Protein AF-A0A0D2AP72-F1 (afdb_monomer)

InterPro domains:
  IPR006439 HAD hydrolase, subfamily IA [TIGR01549] (172-227)
  IPR023214 HAD superfamily [G3DSA:3.40.50.1000] (109-258)
  IPR036412 HAD-like superfamily [SSF56784] (12-251)
  IPR044924 HAD-superfamily hydrolase, subfamily IA, REG-2-like, capping domain superfamily [G3DSA:1.10.150.720] (25-108)
  IPR051828 HAD-like hydrolase domain-containing protein [PTHR46191] (6-252)

Solvent-accessible surface area (backbone atoms only — not comparable to full-atom values): 15079 Å² total; per-residue (Å²): 130,83,76,76,82,76,50,47,38,35,32,39,29,31,29,43,78,73,45,36,27,42,65,61,52,65,64,32,53,55,51,36,60,55,37,39,78,69,38,47,63,92,59,50,45,65,59,39,41,56,30,33,56,51,22,45,52,50,48,45,68,80,32,46,67,47,15,44,91,77,72,43,54,48,69,57,46,51,42,50,28,52,41,48,31,48,54,83,53,24,76,43,88,82,26,42,81,59,78,55,68,68,58,46,53,50,50,54,51,32,68,27,27,47,79,35,31,39,68,37,71,50,40,53,53,40,54,54,51,49,57,44,50,65,76,53,69,56,93,84,52,73,54,78,54,65,42,74,46,40,31,35,50,35,80,41,59,77,50,55,57,47,28,40,42,60,64,72,45,43,75,33,85,91,44,71,24,45,47,77,48,33,16,40,82,70,71,34,44,65,44,44,38,63,40,57,56,57,56,50,73,77,45,61,93,80,39,48,34,36,32,38,13,53,42,60,60,39,26,13,45,16,33,38,72,47,41,97,69,37,41,15,24,26,37,41,83,82,52,86,62,53,82,67,46,75,61,73,90,46,66,54,52,36,78,46,80,54,96,90,40,82,31,44,33,24,73,49,62,60,42,58,39,76,59,70,86,84,129

Mean predicted aligned error: 5.01 Å

pLDDT: mean 91.87, std 12.0, range [38.06, 98.81]

Radius of gyration: 20.9 Å; Cα contacts (8 Å, |Δi|>4): 503; chains: 1; bounding box: 53×43×68 Å

Secondary structure (DSSP, 8-state):
-PPP--PPEEEEEE-SBTTTEEESS-HHHHHHHHHHHTT--S--HHHHHHHHHHHHHHHHHHSTGGGGGGT--HHHHHHHHHHHHHGGGTTSTTS-SS--HHHHHHHHHHTTSTTTEEE-HHHHHHHHHHHHHHH---TT-----SEEEEEEEES--THHHHHHHHTT--BSTTSSBSEEEEHHHHT--TTSHHHHHHHHTTS-TTPEEEEEES-IIIIIIHHHHT-TTEEEEEE-TT-TTGGGG--GGGTTEEEEEETTEEEEEESSGGGGGT-----

Foldseek 3Di:
DPDPDAFFEAAEAEAQEQTFKYFPDPLLVVLQVLQVVQFLPPDDSVLLVVQLVVQVVVLCVVQNLCNLVVPHDNLVSQLSSSQSSCCVVLPPPRHPVGDDPVSSVVSSVCVLACNGMATDPLSVVLLVVLVVVQVPQDPPFLARGNHYAYAYEYSDDDSSQSHCVNNVFHEDCPGSHNYYQYCSVQVHAFLPLSSVVVSCVPPDPRHQAEYEYADCRRAQVSQVVSDPRYHGAHEPCPCPCVVVCPPVPQQQWDWDDDPNDTHTYHPGPVSNSNDDPDD

Sequence (279 aa):
MASPLRKRTLFLTLDAFGTIFHPRKPVPLQYSAVGAKYGFRGLSAADLENSFRKAFKEESRIHPNYGKGVGLDASQWWANIIKGTFEPYTAIADAPKEVPKQMIEELLYRFSHKEGYAIYPDALELFVALRIVKKSIPENANWPWGKTIVNVISNSDDRIISVLESLGISVGHGRDIENVIISYDVGAEKPDPRIFEYAARYAPRDAVKVHVGDDVAKDAVGATAAGNGWYGLLLDREKKYEEWNADQEHHGLVKIERDGHVIAVLNSLDALRQWSPRS

Organism: NCBI:txid253628

Structure (mmCIF, N/CA/C/O backbone):
data_AF-A0A0D2AP72-F1
#
_entry.id   AF-A0A0D2AP72-F1
#
loop_
_atom_site.group_PDB
_atom_site.id
_atom_site.type_symbol
_atom_site.label_atom_id
_atom_site.label_alt_id
_atom_site.label_comp_id
_atom_site.label_asym_id
_atom_site.label_entity_id
_atom_site.label_seq_id
_atom_site.pdbx_PDB_ins_code
_atom_site.Cartn_x
_atom_site.Cartn_y
_atom_site.Cartn_z
_atom_site.occupancy
_atom_site.B_iso_or_equiv
_atom_site.auth_seq_id
_atom_site.auth_comp_id
_atom_site.auth_asym_id
_atom_site.auth_atom_id
_atom_site.pdbx_PDB_model_num
ATOM 1 N N . MET A 1 1 ? -27.423 -1.413 39.981 1.00 38.19 1 MET A N 1
ATOM 2 C CA . MET A 1 1 ? -26.228 -0.764 39.400 1.00 38.19 1 MET A CA 1
ATOM 3 C C . MET A 1 1 ? -26.152 -1.187 37.944 1.00 38.19 1 MET A C 1
ATOM 5 O O . MET A 1 1 ? -26.169 -2.386 37.696 1.00 38.19 1 MET A O 1
ATOM 9 N N . ALA A 1 2 ? -26.173 -0.252 36.993 1.00 38.06 2 ALA A N 1
ATOM 10 C CA . ALA A 1 2 ? -25.966 -0.596 35.588 1.00 38.06 2 ALA A CA 1
ATOM 11 C C . ALA A 1 2 ? -24.545 -1.161 35.431 1.00 38.06 2 ALA A C 1
ATOM 13 O O . ALA A 1 2 ? -23.596 -0.575 35.949 1.00 38.06 2 ALA A O 1
ATOM 14 N N . SER A 1 3 ? -24.404 -2.315 34.776 1.00 42.12 3 SER A N 1
ATOM 15 C CA . SER A 1 3 ? -23.085 -2.836 34.404 1.00 42.12 3 SER A CA 1
ATOM 16 C C . SER A 1 3 ? -22.379 -1.769 33.556 1.00 42.12 3 SER A C 1
ATOM 18 O O . SER A 1 3 ? -23.032 -1.222 32.661 1.00 42.12 3 SER A O 1
ATOM 20 N N . PRO A 1 4 ? -21.108 -1.414 33.827 1.00 52.47 4 PRO A N 1
ATOM 21 C CA . PRO A 1 4 ? -20.402 -0.462 32.980 1.00 52.47 4 PRO A CA 1
ATOM 22 C C . PRO A 1 4 ? -20.449 -0.977 31.540 1.00 52.47 4 PRO A C 1
ATOM 24 O O . PRO A 1 4 ? -20.113 -2.136 31.288 1.00 52.47 4 PRO A O 1
ATOM 27 N N . LEU A 1 5 ? -20.924 -0.139 30.611 1.00 59.09 5 LEU A N 1
ATOM 28 C CA . LEU A 1 5 ? -21.034 -0.482 29.192 1.00 59.09 5 LEU A CA 1
ATOM 29 C C . LEU A 1 5 ? -19.698 -1.064 28.724 1.00 59.09 5 LEU A C 1
ATOM 31 O O . LEU A 1 5 ? -18.673 -0.381 28.708 1.00 59.09 5 LEU A O 1
ATOM 35 N N . ARG A 1 6 ? -19.697 -2.356 28.387 1.00 70.56 6 ARG A N 1
ATOM 36 C CA . ARG A 1 6 ? -18.486 -3.061 27.974 1.00 70.56 6 ARG A CA 1
ATOM 37 C C . ARG A 1 6 ? -17.993 -2.438 26.668 1.00 70.56 6 ARG A C 1
ATOM 39 O O . ARG A 1 6 ? -18.672 -2.538 25.647 1.00 70.56 6 ARG A O 1
ATOM 46 N N . LYS A 1 7 ? -16.817 -1.800 26.694 1.00 82.75 7 LYS A N 1
ATOM 47 C CA . LYS A 1 7 ? -16.189 -1.248 25.484 1.00 82.75 7 LYS A CA 1
ATOM 48 C C . LYS A 1 7 ? -16.050 -2.356 24.425 1.00 82.75 7 LYS A C 1
ATOM 50 O O . LYS A 1 7 ? -15.606 -3.464 24.734 1.00 82.75 7 LYS A O 1
ATOM 55 N N . ARG A 1 8 ? -16.447 -2.058 23.183 1.00 91.62 8 ARG A N 1
ATOM 56 C CA . ARG A 1 8 ? -16.460 -3.013 22.057 1.00 91.62 8 ARG A CA 1
ATOM 57 C C . ARG A 1 8 ? -15.045 -3.358 21.579 1.00 91.62 8 ARG A C 1
ATOM 59 O O . ARG A 1 8 ? -14.084 -2.652 21.889 1.00 91.62 8 ARG A O 1
ATOM 66 N N . THR A 1 9 ? -14.930 -4.442 20.809 1.00 94.56 9 THR A N 1
ATOM 67 C CA . THR A 1 9 ? -13.694 -4.777 20.082 1.00 94.56 9 THR A CA 1
ATOM 68 C C . THR A 1 9 ? -13.647 -4.006 18.766 1.00 94.56 9 THR A C 1
ATOM 70 O O . THR A 1 9 ? -14.630 -4.012 18.026 1.00 94.56 9 THR A O 1
ATOM 73 N N . LEU A 1 10 ? -12.510 -3.384 18.465 1.00 96.44 10 LEU A N 1
ATOM 74 C CA . LEU A 1 10 ? -12.191 -2.826 17.155 1.00 96.44 10 LEU A CA 1
ATOM 75 C C . LEU A 1 10 ? -11.456 -3.876 16.317 1.00 96.44 10 LEU A C 1
ATOM 77 O O . LEU A 1 10 ? -10.401 -4.366 16.723 1.00 96.44 10 LEU A O 1
ATOM 81 N N . PHE A 1 11 ? -11.997 -4.196 15.147 1.00 97.69 11 PHE A N 1
ATOM 82 C CA . PHE A 1 11 ? -11.295 -4.895 14.076 1.00 97.69 11 PHE A CA 1
ATOM 83 C C . PHE A 1 11 ? -10.845 -3.847 13.055 1.00 97.69 11 PHE A C 1
ATOM 85 O O . PHE A 1 11 ? -11.608 -3.446 12.176 1.00 97.69 11 PHE A O 1
ATOM 92 N N . LEU A 1 12 ? -9.625 -3.349 13.246 1.00 98.38 12 LEU A N 1
ATOM 93 C CA . LEU A 1 12 ? -9.010 -2.330 12.409 1.00 98.38 12 LEU A CA 1
ATOM 94 C C . LEU A 1 12 ? -8.268 -3.002 11.262 1.00 98.38 12 LEU A C 1
ATOM 96 O O . LEU A 1 12 ? -7.443 -3.891 11.476 1.00 98.38 12 LEU A O 1
ATOM 100 N N . THR A 1 13 ? -8.523 -2.529 10.055 1.00 98.75 13 THR A N 1
ATOM 101 C CA . THR A 1 13 ? -7.720 -2.844 8.883 1.00 98.75 13 THR A CA 1
ATOM 102 C C . THR A 1 13 ? -7.205 -1.558 8.263 1.00 98.75 13 THR A C 1
ATOM 104 O O . THR A 1 13 ? -7.922 -0.561 8.216 1.00 98.75 13 THR A O 1
ATOM 107 N N . LEU A 1 14 ? -5.958 -1.580 7.822 1.00 98.81 14 LEU A N 1
ATOM 108 C CA . LEU A 1 14 ? -5.308 -0.454 7.162 1.00 98.81 14 LEU A CA 1
ATOM 109 C C . LEU A 1 14 ? -4.945 -0.865 5.734 1.00 98.81 14 LEU A C 1
ATOM 111 O O . LEU A 1 14 ? -4.554 -2.016 5.517 1.00 98.81 14 LEU A O 1
ATOM 115 N N . ASP A 1 15 ? -5.034 0.048 4.771 1.00 98.81 15 ASP A N 1
ATOM 116 C CA . ASP A 1 15 ? -4.199 -0.081 3.579 1.00 98.81 15 ASP A CA 1
ATOM 117 C C . ASP A 1 15 ? -2.723 0.126 3.950 1.00 98.81 15 ASP A C 1
ATOM 119 O O . ASP A 1 15 ? -2.378 0.598 5.037 1.00 98.81 15 ASP A O 1
ATOM 123 N N . ALA A 1 16 ? -1.827 -0.266 3.057 1.00 98.50 16 ALA A N 1
ATOM 124 C CA . ALA A 1 16 ? -0.398 -0.276 3.284 1.00 98.50 16 ALA A CA 1
ATOM 125 C C . ALA A 1 16 ? 0.330 0.824 2.506 1.00 98.50 16 ALA A C 1
ATOM 127 O O . ALA A 1 16 ? 0.880 1.735 3.126 1.00 98.50 16 ALA A O 1
ATOM 128 N N . PHE A 1 17 ? 0.344 0.763 1.173 1.00 97.69 17 PHE A N 1
ATOM 129 C CA . PHE A 1 17 ? 0.966 1.800 0.346 1.00 97.69 17 PHE A CA 1
ATOM 130 C C . PHE A 1 17 ? 0.106 3.068 0.380 1.00 97.69 17 PHE A C 1
ATOM 132 O O . PHE A 1 17 ? -1.104 2.962 0.286 1.00 97.69 17 PHE A O 1
ATOM 139 N N . GLY A 1 18 ? 0.707 4.247 0.561 1.00 97.19 18 GLY A N 1
ATOM 140 C CA . GLY A 1 18 ? -0.026 5.518 0.707 1.00 97.19 18 GLY A CA 1
ATOM 141 C C . GLY A 1 18 ? -0.615 5.728 2.108 1.00 97.19 18 GLY A C 1
ATOM 142 O O . GLY A 1 18 ? -0.685 6.851 2.603 1.00 97.19 18 GLY A O 1
ATOM 143 N N . THR A 1 19 ? -0.888 4.644 2.834 1.00 98.50 19 THR A N 1
ATOM 144 C CA . THR A 1 19 ? -1.467 4.697 4.181 1.00 98.50 19 THR A CA 1
ATOM 145 C C . THR A 1 19 ? -0.454 4.436 5.298 1.00 98.50 19 THR A C 1
ATOM 147 O O . THR A 1 19 ? -0.269 5.291 6.155 1.00 98.50 19 THR A O 1
ATOM 150 N N . ILE A 1 20 ? 0.254 3.307 5.320 1.00 98.69 20 ILE A N 1
ATOM 151 C CA . ILE A 1 20 ? 1.282 3.008 6.341 1.00 98.69 20 ILE A CA 1
ATOM 152 C C . ILE A 1 20 ? 2.662 3.488 5.888 1.00 98.69 20 ILE A C 1
ATOM 154 O O . ILE A 1 20 ? 3.422 4.061 6.675 1.00 98.69 20 ILE A O 1
ATOM 158 N N . PHE A 1 21 ? 3.002 3.264 4.620 1.00 98.62 21 PHE A N 1
ATOM 159 C CA . PHE A 1 21 ? 4.310 3.592 4.063 1.00 98.62 21 PHE A CA 1
ATOM 160 C C . PHE A 1 21 ? 4.206 4.188 2.661 1.00 98.62 21 PHE A C 1
ATOM 162 O O . PHE A 1 21 ? 3.199 4.054 1.969 1.00 98.62 21 PHE A O 1
ATOM 169 N N . HIS A 1 22 ? 5.287 4.824 2.225 1.00 98.31 22 HIS A N 1
ATOM 170 C CA . HIS A 1 22 ? 5.410 5.440 0.909 1.00 98.31 22 HIS A CA 1
ATOM 171 C C . HIS A 1 22 ? 6.809 5.216 0.322 1.00 98.31 22 HIS A C 1
ATOM 173 O O . HIS A 1 22 ? 7.740 4.849 1.052 1.00 98.31 22 HIS A O 1
ATOM 179 N N . PRO A 1 23 ? 7.013 5.441 -0.990 1.00 98.12 23 PRO A N 1
ATOM 180 C CA . PRO A 1 23 ? 8.344 5.407 -1.579 1.00 98.12 23 PRO A CA 1
ATOM 181 C C . PRO A 1 23 ? 9.278 6.388 -0.865 1.00 98.12 23 PRO A C 1
ATOM 183 O O . PRO A 1 23 ? 8.965 7.572 -0.726 1.00 98.12 23 PRO A O 1
ATOM 186 N N . ARG A 1 24 ? 10.452 5.913 -0.437 1.00 97.44 24 ARG A N 1
ATOM 187 C CA . ARG A 1 24 ? 11.468 6.741 0.241 1.00 97.44 24 ARG A CA 1
ATOM 188 C C . ARG A 1 24 ? 11.987 7.862 -0.661 1.00 97.44 24 ARG A C 1
ATOM 190 O O . ARG A 1 24 ? 12.361 8.933 -0.193 1.00 97.44 24 ARG A O 1
ATOM 197 N N . LYS A 1 25 ? 12.049 7.578 -1.958 1.00 97.69 25 LYS A N 1
ATOM 198 C CA . LYS A 1 25 ? 12.321 8.511 -3.053 1.00 97.69 25 LYS A CA 1
ATOM 199 C C . LYS A 1 25 ? 11.335 8.204 -4.185 1.00 97.69 25 LYS A C 1
ATOM 201 O O . LYS A 1 25 ? 10.873 7.060 -4.253 1.00 97.69 25 LYS A O 1
ATOM 206 N N . PRO A 1 26 ? 11.067 9.146 -5.105 1.00 97.12 26 PRO A N 1
ATOM 207 C CA . PRO A 1 26 ? 10.299 8.857 -6.313 1.00 97.12 26 PRO A CA 1
ATOM 208 C C . PRO A 1 26 ? 10.786 7.573 -6.996 1.00 97.12 26 PRO A C 1
ATOM 210 O O . PRO A 1 26 ? 11.988 7.412 -7.223 1.00 97.12 26 PRO A O 1
ATOM 213 N N . VAL A 1 27 ? 9.866 6.653 -7.300 1.00 97.00 27 VAL A N 1
ATOM 214 C CA . VAL A 1 27 ? 10.179 5.331 -7.877 1.00 97.00 27 VAL A CA 1
ATOM 215 C C . VAL A 1 27 ? 11.099 5.434 -9.106 1.00 97.00 27 VAL A C 1
ATOM 217 O O . VAL A 1 27 ? 12.120 4.741 -9.113 1.00 97.00 27 VAL A O 1
ATOM 220 N N . PRO A 1 28 ? 10.868 6.344 -10.077 1.00 97.44 28 PRO A N 1
ATOM 221 C CA . PRO A 1 28 ? 11.740 6.465 -11.247 1.00 97.44 28 PRO A CA 1
ATOM 222 C C . PRO A 1 28 ? 13.185 6.857 -10.908 1.00 97.44 28 PRO A C 1
ATOM 224 O O . PRO A 1 28 ? 14.120 6.391 -11.555 1.00 97.44 28 PRO A O 1
ATOM 227 N N . LEU A 1 29 ? 13.403 7.657 -9.856 1.00 97.62 29 LEU A N 1
ATOM 228 C CA . LEU A 1 29 ? 14.754 8.000 -9.396 1.00 97.62 29 LEU A CA 1
ATOM 229 C C . LEU A 1 29 ? 15.469 6.795 -8.784 1.00 97.62 29 LEU A C 1
ATOM 231 O O . LEU A 1 29 ? 16.679 6.646 -8.944 1.00 97.62 29 LEU A O 1
ATOM 235 N N . GLN A 1 30 ? 14.734 5.924 -8.094 1.00 98.06 30 GLN A N 1
ATOM 236 C CA . GLN A 1 30 ? 15.297 4.685 -7.562 1.00 98.06 30 GLN A CA 1
ATOM 237 C C . GLN A 1 30 ? 15.654 3.706 -8.686 1.00 98.06 30 GLN A C 1
ATOM 239 O O . GLN A 1 30 ? 16.726 3.105 -8.645 1.00 98.06 30 GLN A O 1
ATOM 244 N N . TYR A 1 31 ? 14.803 3.605 -9.713 1.00 98.31 31 TYR A N 1
ATOM 245 C CA . TYR A 1 31 ? 15.079 2.832 -10.927 1.00 98.31 31 TYR A CA 1
ATOM 246 C C . TYR A 1 31 ? 16.315 3.362 -11.660 1.00 98.31 31 TYR A C 1
ATOM 248 O O . TYR A 1 31 ? 17.208 2.578 -11.970 1.00 98.31 31 TYR A O 1
ATOM 256 N N . SER A 1 32 ? 16.412 4.681 -11.868 1.00 97.25 32 SER A N 1
ATOM 257 C CA . SER A 1 32 ? 17.577 5.324 -12.498 1.00 97.25 32 SER A CA 1
ATOM 258 C C . SER A 1 32 ? 18.864 5.008 -11.736 1.00 97.25 32 SER A C 1
ATOM 260 O O . SER A 1 32 ? 19.857 4.575 -12.320 1.00 97.25 32 SER A O 1
ATOM 262 N N . ALA A 1 33 ? 18.824 5.136 -10.406 1.00 96.88 33 ALA A N 1
ATOM 263 C CA . ALA A 1 33 ? 19.978 4.885 -9.553 1.00 96.88 33 ALA A CA 1
ATOM 264 C C . ALA A 1 33 ? 20.467 3.431 -9.614 1.00 96.88 33 ALA A C 1
ATOM 266 O O . ALA A 1 33 ? 21.677 3.206 -9.600 1.00 96.88 33 ALA A O 1
ATOM 267 N N . VAL A 1 34 ? 19.561 2.447 -9.679 1.00 97.88 34 VAL A N 1
ATOM 268 C CA . VAL A 1 34 ? 19.954 1.041 -9.862 1.00 97.88 34 VAL A CA 1
ATOM 269 C C . VAL A 1 34 ? 20.435 0.806 -11.293 1.00 97.88 34 VAL A C 1
ATOM 271 O O . VAL A 1 34 ? 21.537 0.301 -11.472 1.00 97.88 34 VAL A O 1
ATOM 274 N N . GLY A 1 35 ? 19.686 1.240 -12.311 1.00 97.38 35 GLY A N 1
ATOM 275 C CA . GLY A 1 35 ? 20.048 1.046 -13.720 1.00 97.38 35 GLY A CA 1
ATOM 276 C C . GLY A 1 35 ? 21.428 1.597 -14.081 1.00 97.38 35 GLY A C 1
ATOM 277 O O . GLY A 1 35 ? 22.192 0.930 -14.782 1.00 97.38 35 GLY A O 1
ATOM 278 N N . ALA A 1 36 ? 21.811 2.746 -13.521 1.00 96.81 36 ALA A N 1
ATOM 279 C CA . ALA A 1 36 ? 23.132 3.335 -13.729 1.00 96.81 36 ALA A CA 1
ATOM 280 C C . ALA A 1 36 ? 24.288 2.424 -13.268 1.00 96.81 36 ALA A C 1
ATOM 282 O O . ALA A 1 36 ? 25.344 2.421 -13.912 1.00 96.81 36 ALA A O 1
ATOM 283 N N . LYS A 1 37 ? 24.096 1.621 -12.207 1.00 97.38 37 LYS A N 1
ATOM 284 C CA . LYS A 1 37 ? 25.093 0.638 -11.731 1.00 97.38 37 LYS A CA 1
ATOM 285 C C . LYS A 1 37 ? 25.340 -0.473 -12.748 1.00 97.38 37 LYS A C 1
ATOM 287 O O . LYS A 1 37 ? 26.450 -0.986 -12.824 1.00 97.38 37 LYS A O 1
ATOM 292 N N . TYR A 1 38 ? 24.320 -0.801 -13.536 1.00 97.44 38 TYR A N 1
ATOM 293 C CA . TYR A 1 38 ? 24.355 -1.863 -14.539 1.00 97.44 38 TYR A CA 1
ATOM 294 C C . TYR A 1 38 ? 24.608 -1.345 -15.958 1.00 97.44 38 TYR A C 1
ATOM 296 O O . TYR A 1 38 ? 24.564 -2.128 -16.894 1.00 97.44 38 TYR A O 1
ATOM 304 N N . GLY A 1 39 ? 24.903 -0.052 -16.136 1.00 96.44 39 GLY A N 1
ATOM 305 C CA . GLY A 1 39 ? 25.282 0.531 -17.429 1.00 96.44 39 GLY A CA 1
ATOM 306 C C . GLY A 1 39 ? 24.195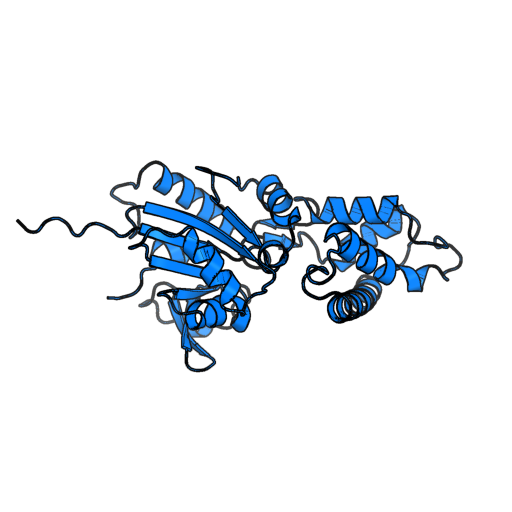 1.359 -18.119 1.00 96.44 39 GLY A C 1
ATOM 307 O O . GLY A 1 39 ? 24.503 2.062 -19.076 1.00 96.44 39 GLY A O 1
ATOM 308 N N . PHE A 1 40 ? 22.960 1.386 -17.609 1.00 96.31 40 PHE A N 1
ATOM 309 C CA . PHE A 1 40 ? 21.913 2.298 -18.090 1.00 96.31 40 PHE A CA 1
ATOM 310 C C . PHE A 1 40 ? 22.127 3.711 -17.526 1.00 96.31 40 PHE A C 1
ATOM 312 O O . PHE A 1 40 ? 21.457 4.144 -16.587 1.00 96.31 40 PHE A O 1
ATOM 319 N N . ARG A 1 41 ? 23.126 4.418 -18.058 1.00 93.81 41 ARG A N 1
ATOM 320 C CA . ARG A 1 41 ? 23.524 5.764 -17.616 1.00 93.81 41 ARG A CA 1
ATOM 321 C C . ARG A 1 41 ? 22.794 6.847 -18.412 1.00 93.81 41 ARG A C 1
ATOM 323 O O . ARG A 1 41 ? 22.452 6.649 -19.569 1.00 93.81 41 ARG A O 1
ATOM 330 N N . GLY A 1 42 ? 22.588 8.008 -17.788 1.00 90.31 42 GLY A N 1
ATOM 331 C CA . GLY A 1 42 ? 22.001 9.181 -18.450 1.00 90.31 42 GLY A CA 1
ATOM 332 C C . GLY A 1 42 ? 20.477 9.153 -18.621 1.00 90.31 42 GLY A C 1
ATOM 333 O O . GLY A 1 42 ? 19.937 10.061 -19.241 1.00 90.31 42 GLY A O 1
ATOM 334 N N . LEU A 1 43 ? 19.779 8.158 -18.063 1.00 93.25 43 LEU A N 1
ATOM 335 C CA . LEU A 1 43 ? 18.316 8.087 -18.109 1.00 93.25 43 L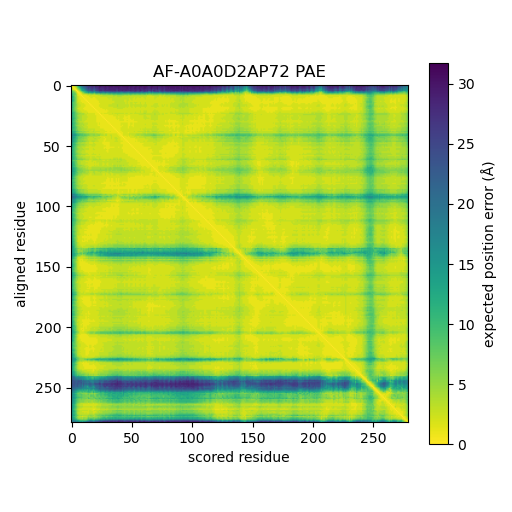EU A CA 1
ATOM 336 C C . LEU A 1 43 ? 17.689 9.031 -17.081 1.00 93.25 43 LEU A C 1
ATOM 338 O O . LEU A 1 43 ? 17.948 8.906 -15.875 1.00 93.25 43 LEU A O 1
ATOM 342 N N . SER A 1 44 ? 16.842 9.952 -17.546 1.00 93.56 44 SER A N 1
ATOM 343 C CA . SER A 1 44 ? 16.130 10.861 -16.653 1.00 93.56 44 SER A CA 1
ATOM 344 C C . SER A 1 44 ? 15.017 10.137 -15.888 1.00 93.56 44 SER A C 1
ATOM 346 O O . SER A 1 44 ? 14.530 9.075 -16.285 1.00 93.56 44 SER A O 1
ATOM 348 N N . ALA A 1 45 ? 14.574 10.735 -14.778 1.00 93.94 45 ALA A N 1
ATOM 349 C CA . ALA A 1 45 ? 13.421 10.232 -14.034 1.00 93.94 45 ALA A CA 1
ATOM 350 C C . ALA A 1 45 ? 12.158 10.180 -14.908 1.00 93.94 45 ALA A C 1
ATOM 352 O O . ALA A 1 45 ? 11.395 9.228 -14.809 1.00 93.94 45 ALA A O 1
ATOM 353 N N . ALA A 1 46 ? 11.968 11.173 -15.782 1.00 96.38 46 ALA A N 1
ATOM 354 C CA . ALA A 1 46 ? 10.808 11.260 -16.661 1.00 96.38 46 ALA A CA 1
ATOM 355 C C . ALA A 1 46 ? 10.810 10.156 -17.732 1.00 96.38 46 ALA A C 1
ATOM 357 O O . ALA A 1 46 ? 9.767 9.561 -18.001 1.00 96.38 46 ALA A O 1
ATOM 358 N N . ASP A 1 47 ? 11.975 9.833 -18.302 1.00 94.44 47 ASP A N 1
ATOM 359 C CA . ASP A 1 47 ? 12.119 8.749 -19.284 1.00 94.44 47 ASP A CA 1
ATOM 360 C C . ASP A 1 47 ? 11.710 7.403 -18.676 1.00 94.44 47 ASP A C 1
ATOM 362 O O . ASP A 1 47 ? 10.905 6.651 -19.240 1.00 94.44 47 ASP A O 1
ATOM 366 N N . LEU A 1 48 ? 12.226 7.114 -17.479 1.00 97.38 48 LEU A N 1
ATOM 367 C CA . LEU A 1 48 ? 11.902 5.884 -16.763 1.00 97.38 48 LEU A CA 1
ATOM 368 C C . LEU A 1 48 ? 10.465 5.868 -16.263 1.00 97.38 48 LEU A C 1
ATOM 370 O O . LEU A 1 48 ? 9.834 4.821 -16.324 1.00 97.38 48 LEU A O 1
ATOM 374 N N . GLU A 1 49 ? 9.918 7.000 -15.824 1.00 97.94 49 GLU A N 1
ATOM 375 C CA . GLU A 1 49 ? 8.513 7.085 -15.430 1.00 97.94 49 GLU A CA 1
ATOM 376 C C . GLU A 1 49 ? 7.584 6.764 -16.603 1.00 97.94 49 GLU A C 1
ATOM 378 O O . GLU A 1 49 ? 6.667 5.952 -16.473 1.00 97.94 49 GLU A O 1
ATOM 383 N N . ASN A 1 50 ? 7.844 7.360 -17.767 1.00 97.75 50 ASN A N 1
ATOM 384 C CA . ASN A 1 50 ? 7.055 7.128 -18.971 1.00 97.75 50 ASN A CA 1
ATOM 385 C C . ASN A 1 50 ? 7.139 5.670 -19.432 1.00 97.75 50 ASN A C 1
ATOM 387 O O . ASN A 1 50 ? 6.118 5.080 -19.794 1.00 97.75 50 ASN A O 1
ATOM 391 N N . SER A 1 51 ? 8.337 5.083 -19.410 1.00 97.94 51 SER A N 1
ATOM 392 C CA . SER A 1 51 ? 8.538 3.681 -19.785 1.00 97.94 51 SER A CA 1
ATOM 393 C C . SER A 1 51 ? 7.885 2.725 -18.782 1.00 97.94 51 SER A C 1
ATOM 395 O O . SER A 1 51 ? 7.135 1.833 -19.175 1.00 97.94 51 SER A O 1
ATOM 397 N N . PHE A 1 52 ? 8.055 2.982 -17.482 1.00 98.44 52 PHE A N 1
ATOM 398 C CA . PHE A 1 52 ? 7.424 2.217 -16.408 1.00 98.44 52 PHE A CA 1
ATOM 399 C C . PHE A 1 52 ? 5.902 2.237 -16.524 1.00 98.44 52 PHE A C 1
ATOM 401 O O . PHE A 1 52 ? 5.273 1.187 -16.479 1.00 98.44 52 PHE A O 1
ATOM 408 N N . ARG A 1 53 ? 5.292 3.411 -16.738 1.00 98.25 53 ARG A N 1
ATOM 409 C CA . ARG A 1 53 ? 3.834 3.532 -16.907 1.00 98.25 53 ARG A CA 1
ATOM 410 C C . ARG A 1 53 ? 3.328 2.694 -18.083 1.00 98.25 53 ARG A C 1
ATOM 412 O O . ARG A 1 53 ? 2.269 2.082 -17.969 1.00 98.25 53 ARG A O 1
ATOM 419 N N . LYS A 1 54 ? 4.068 2.648 -19.198 1.00 98.44 54 LYS A N 1
ATOM 420 C CA . LYS A 1 54 ? 3.727 1.809 -20.360 1.00 98.44 54 LYS A CA 1
ATOM 421 C C . LYS A 1 54 ? 3.841 0.321 -20.027 1.00 98.44 54 LYS A C 1
ATOM 423 O O . LYS A 1 54 ? 2.880 -0.405 -20.261 1.00 98.44 54 LYS A O 1
ATOM 428 N N . ALA A 1 55 ? 4.967 -0.102 -19.451 1.00 98.50 55 ALA A N 1
ATOM 429 C CA . ALA A 1 55 ? 5.209 -1.493 -19.074 1.00 98.50 55 ALA A CA 1
ATOM 430 C C . ALA A 1 55 ? 4.185 -1.986 -18.036 1.00 98.50 55 ALA A C 1
ATOM 432 O O . ALA A 1 55 ? 3.559 -3.020 -18.231 1.00 98.50 55 ALA A O 1
ATOM 433 N N . PHE A 1 56 ? 3.938 -1.198 -16.987 1.00 98.31 56 PHE A N 1
ATOM 434 C CA . PHE A 1 56 ? 2.943 -1.483 -15.954 1.00 98.31 56 PHE A CA 1
ATOM 435 C C . PHE A 1 56 ? 1.532 -1.592 -16.530 1.00 98.31 56 PHE A C 1
ATOM 437 O O . PHE A 1 56 ? 0.809 -2.534 -16.211 1.00 98.31 56 PHE A O 1
ATOM 444 N N . LYS A 1 57 ? 1.124 -0.642 -17.383 1.00 98.31 57 LYS A N 1
ATOM 445 C CA . LYS A 1 57 ? -0.198 -0.668 -18.022 1.00 98.31 57 LYS A CA 1
ATOM 446 C C . LYS A 1 57 ? -0.375 -1.915 -18.884 1.00 98.31 57 LYS A C 1
ATOM 448 O O . LYS A 1 57 ? -1.439 -2.525 -18.827 1.00 98.31 57 LYS A O 1
ATOM 453 N N . GLU A 1 58 ? 0.629 -2.267 -19.682 1.00 98.25 58 GLU A N 1
ATOM 454 C CA . GLU A 1 58 ? 0.545 -3.442 -20.546 1.00 98.25 58 GLU A CA 1
ATOM 455 C C . GLU A 1 58 ? 0.514 -4.731 -19.727 1.00 98.25 58 GLU A C 1
ATOM 457 O O . GLU A 1 58 ? -0.414 -5.516 -19.902 1.00 98.25 58 GLU A O 1
ATOM 462 N N . GLU A 1 59 ? 1.431 -4.901 -18.769 1.00 98.25 59 GLU A N 1
ATOM 463 C CA . GLU A 1 59 ? 1.476 -6.086 -17.905 1.00 98.25 59 GLU A CA 1
ATOM 464 C C . GLU A 1 59 ? 0.177 -6.242 -17.095 1.00 98.25 59 GLU A C 1
ATOM 466 O O . GLU A 1 59 ? -0.382 -7.332 -17.013 1.00 98.25 59 GLU A O 1
ATOM 471 N N . SER A 1 60 ? -0.379 -5.143 -16.572 1.00 97.38 60 SER A N 1
ATOM 472 C CA . SER A 1 60 ? -1.663 -5.160 -15.850 1.00 97.38 60 SER A CA 1
ATOM 473 C C . SER A 1 60 ? -2.845 -5.525 -16.749 1.00 97.38 60 SER A C 1
ATOM 475 O O . SER A 1 60 ? -3.825 -6.096 -16.277 1.00 97.38 60 SER A O 1
ATOM 477 N N . ARG A 1 61 ? -2.778 -5.189 -18.044 1.00 97.56 61 ARG A N 1
ATOM 478 C CA . ARG A 1 61 ? -3.814 -5.526 -19.028 1.00 97.56 61 ARG A CA 1
ATOM 479 C C . ARG A 1 61 ? -3.777 -7.009 -19.392 1.00 97.56 61 ARG A C 1
ATOM 481 O O . ARG A 1 61 ? -4.838 -7.610 -19.545 1.00 97.56 61 ARG A O 1
ATOM 488 N N . ILE A 1 62 ? -2.587 -7.580 -19.577 1.00 97.25 62 ILE A N 1
ATOM 489 C CA . ILE A 1 62 ? -2.419 -8.990 -19.973 1.00 97.25 62 ILE A CA 1
ATOM 490 C C . ILE A 1 62 ? -2.505 -9.948 -18.778 1.00 97.25 62 ILE A C 1
ATOM 492 O O . ILE A 1 62 ? -3.050 -11.041 -18.905 1.00 97.25 62 ILE A O 1
ATOM 496 N N . HIS A 1 63 ? -2.018 -9.522 -17.614 1.00 97.56 63 HIS A N 1
ATOM 497 C CA . HIS A 1 63 ? -1.920 -10.303 -16.385 1.00 97.56 63 HIS A CA 1
ATOM 498 C C . HIS A 1 63 ? -2.436 -9.466 -15.196 1.00 97.56 63 HIS A C 1
ATOM 500 O O . HIS A 1 63 ? -1.647 -9.027 -14.359 1.00 97.56 63 HIS A O 1
ATOM 506 N N . PRO A 1 64 ? -3.751 -9.205 -15.089 1.00 97.38 64 PRO A N 1
ATOM 507 C CA . PRO A 1 64 ? -4.309 -8.422 -13.982 1.00 97.38 64 PRO A CA 1
ATOM 508 C C . PRO A 1 64 ? -4.046 -9.074 -12.616 1.00 97.38 64 PRO A C 1
ATOM 510 O O . PRO A 1 64 ? -3.847 -10.291 -12.532 1.00 97.38 64 PRO A O 1
ATOM 513 N N . ASN A 1 65 ? -4.066 -8.267 -11.546 1.00 97.12 65 ASN A N 1
ATOM 514 C CA . ASN A 1 65 ? -3.807 -8.691 -10.162 1.00 97.12 65 ASN A CA 1
ATOM 515 C C . ASN A 1 65 ? -2.551 -9.578 -10.052 1.00 97.12 65 ASN A C 1
ATOM 517 O O . ASN A 1 65 ? -2.619 -10.740 -9.641 1.00 97.12 65 ASN A O 1
ATOM 521 N N . TYR A 1 66 ? -1.417 -9.041 -10.512 1.00 97.88 66 TYR A N 1
ATOM 522 C CA . TYR A 1 66 ? -0.105 -9.702 -10.530 1.00 97.88 66 TYR A CA 1
ATOM 523 C C . TYR A 1 66 ? -0.083 -11.051 -11.273 1.00 97.88 66 TYR A C 1
ATOM 525 O O . TYR A 1 66 ? 0.755 -11.906 -11.008 1.00 97.88 66 TYR A O 1
ATOM 533 N N . GLY A 1 67 ? -1.027 -11.262 -12.197 1.00 97.12 67 GLY A N 1
ATOM 534 C CA . GLY A 1 67 ? -1.169 -12.496 -12.965 1.00 97.12 67 GLY A CA 1
ATOM 535 C C . GLY A 1 67 ? -1.758 -13.679 -12.192 1.00 97.12 67 GLY A C 1
ATOM 536 O O . GLY A 1 67 ? -1.666 -14.820 -12.655 1.00 97.12 67 GLY A O 1
ATOM 537 N N . LYS A 1 68 ? -2.447 -13.426 -11.069 1.00 96.19 68 LYS A N 1
ATOM 538 C CA . LYS A 1 68 ? -3.107 -14.461 -10.252 1.00 96.19 68 LYS A CA 1
ATOM 539 C C . LYS A 1 68 ? -3.983 -15.414 -11.069 1.00 96.19 68 LYS A C 1
ATOM 541 O O . LYS A 1 68 ? -3.952 -16.622 -10.848 1.00 96.19 68 LYS A O 1
ATOM 546 N N . GLY A 1 69 ? -4.752 -14.881 -12.020 1.00 95.06 69 GLY A N 1
ATOM 547 C CA . GLY A 1 69 ? -5.694 -15.663 -12.831 1.00 95.06 69 GLY A CA 1
ATOM 548 C C . GLY A 1 69 ? -5.040 -16.710 -13.741 1.00 95.06 69 GLY A C 1
ATOM 549 O O . GLY A 1 69 ? -5.711 -17.650 -14.156 1.00 95.06 69 GLY A O 1
ATOM 550 N N . VAL A 1 70 ? -3.743 -16.571 -14.025 1.00 95.75 70 VAL A N 1
ATOM 551 C CA . VAL A 1 70 ? -2.963 -17.501 -14.858 1.00 95.75 70 VAL A CA 1
ATOM 552 C C . VAL A 1 70 ? -1.868 -18.225 -14.065 1.00 95.75 70 VAL A C 1
ATOM 554 O O . VAL A 1 70 ? -1.038 -18.911 -14.652 1.00 95.75 70 VAL A O 1
ATOM 557 N N . GLY A 1 71 ? -1.860 -18.086 -12.734 1.00 94.62 71 GLY A N 1
ATOM 558 C CA . GLY A 1 71 ? -0.862 -18.709 -11.860 1.00 94.62 71 GLY A CA 1
ATOM 559 C C . GLY A 1 71 ? 0.545 -18.120 -11.994 1.00 94.62 71 GLY A C 1
ATOM 560 O O . GLY A 1 71 ? 1.517 -18.806 -11.685 1.00 94.62 71 GLY A O 1
ATOM 561 N N . LEU A 1 72 ? 0.664 -16.882 -12.478 1.00 95.31 72 LEU A N 1
ATOM 562 C CA . LEU A 1 72 ? 1.948 -16.199 -12.588 1.00 95.31 72 LEU A CA 1
ATOM 563 C C . LEU A 1 72 ? 2.421 -15.751 -11.206 1.00 95.31 72 LEU A C 1
ATOM 565 O O . LEU A 1 72 ? 1.668 -15.117 -10.478 1.00 95.31 72 LEU A O 1
ATOM 569 N N . ASP A 1 73 ? 3.679 -16.038 -10.881 1.00 95.38 73 ASP A N 1
ATOM 570 C CA . ASP A 1 73 ? 4.320 -15.518 -9.676 1.00 95.38 73 ASP A CA 1
ATOM 571 C C . ASP A 1 73 ? 4.432 -13.984 -9.729 1.00 95.38 73 ASP A C 1
ATOM 573 O O . ASP A 1 73 ? 4.900 -13.416 -10.722 1.00 95.38 73 ASP A O 1
ATOM 577 N N . ALA A 1 74 ? 4.056 -13.306 -8.643 1.00 95.56 74 ALA A N 1
ATOM 578 C CA . ALA A 1 74 ? 4.096 -11.852 -8.559 1.00 95.56 74 ALA A CA 1
ATOM 579 C C . ALA A 1 74 ? 5.518 -11.301 -8.764 1.00 95.56 74 ALA A C 1
ATOM 581 O O . ALA A 1 74 ? 5.689 -10.245 -9.381 1.00 95.56 74 ALA A O 1
ATOM 582 N N . SER A 1 75 ? 6.557 -12.025 -8.330 1.00 96.00 75 SER A N 1
ATOM 583 C CA . SER A 1 75 ? 7.944 -11.619 -8.599 1.00 96.00 75 SER A CA 1
ATOM 584 C C . SER A 1 75 ? 8.266 -11.638 -10.095 1.00 96.00 75 SER A C 1
ATOM 586 O O . SER A 1 75 ? 8.931 -10.724 -10.589 1.00 96.00 75 SER A O 1
ATOM 588 N N . GLN A 1 76 ? 7.746 -12.619 -10.841 1.00 97.88 76 GLN A N 1
ATOM 589 C CA . GLN A 1 76 ? 7.883 -12.669 -12.298 1.00 97.88 76 GLN A CA 1
ATOM 590 C C . GLN A 1 76 ? 7.082 -11.554 -12.983 1.00 97.88 76 GLN A C 1
ATOM 592 O O . GLN A 1 76 ? 7.586 -10.928 -13.916 1.00 97.88 76 GLN A O 1
ATOM 597 N N . TRP A 1 77 ? 5.874 -11.256 -12.502 1.00 98.44 77 TRP A N 1
ATOM 598 C CA . TRP A 1 77 ? 5.067 -10.136 -12.996 1.00 98.44 77 TRP A CA 1
ATOM 599 C C . TRP A 1 77 ? 5.822 -8.802 -12.879 1.00 98.44 77 TRP A C 1
ATOM 601 O O . TRP A 1 77 ? 5.951 -8.046 -13.844 1.00 98.44 77 TRP A O 1
ATOM 611 N N . TRP A 1 78 ? 6.436 -8.543 -11.722 1.00 98.31 78 TRP A N 1
ATOM 612 C CA . TRP A 1 78 ? 7.269 -7.355 -11.532 1.00 98.31 78 TRP A CA 1
ATOM 613 C C . TRP A 1 78 ? 8.571 -7.392 -12.336 1.00 98.31 78 TRP A C 1
ATOM 615 O O . TRP A 1 78 ? 9.005 -6.348 -12.828 1.00 98.31 78 TRP A O 1
ATOM 625 N N . ALA A 1 79 ? 9.180 -8.564 -12.524 1.00 98.50 79 ALA A N 1
ATOM 626 C CA . ALA A 1 79 ? 10.340 -8.720 -13.399 1.00 98.50 79 ALA A CA 1
ATOM 627 C C . ALA A 1 79 ? 10.019 -8.338 -14.853 1.00 98.50 79 ALA A C 1
ATOM 629 O O . ALA A 1 79 ? 10.831 -7.664 -15.492 1.00 98.50 79 ALA A O 1
ATOM 630 N N . ASN A 1 80 ? 8.831 -8.695 -15.356 1.00 98.44 80 ASN A N 1
ATOM 631 C CA . ASN A 1 80 ? 8.367 -8.303 -16.690 1.00 98.44 80 ASN A CA 1
ATOM 632 C C . ASN A 1 80 ? 8.276 -6.778 -16.816 1.00 98.44 80 ASN A C 1
ATOM 634 O O . ASN A 1 80 ? 8.781 -6.206 -17.782 1.00 98.44 80 ASN A O 1
ATOM 638 N N . ILE A 1 81 ? 7.722 -6.104 -15.805 1.00 98.69 81 ILE A N 1
ATOM 639 C CA . ILE A 1 81 ? 7.621 -4.638 -15.785 1.00 98.69 81 ILE A CA 1
ATOM 640 C C . ILE A 1 81 ? 8.996 -3.986 -15.734 1.00 98.69 81 ILE A C 1
ATOM 642 O O . ILE A 1 81 ? 9.246 -3.036 -16.478 1.00 98.69 81 ILE A O 1
ATOM 646 N N . ILE A 1 82 ? 9.905 -4.481 -14.891 1.00 98.69 82 ILE A N 1
ATOM 647 C CA . ILE A 1 82 ? 11.277 -3.963 -14.827 1.00 98.69 82 ILE A CA 1
ATOM 648 C C . ILE A 1 82 ? 11.945 -4.127 -16.194 1.00 98.69 82 ILE A C 1
ATOM 650 O O . ILE A 1 82 ? 12.502 -3.162 -16.718 1.00 98.69 82 ILE A O 1
ATOM 654 N N . LYS A 1 83 ? 11.836 -5.307 -16.812 1.00 98.50 83 LYS A N 1
ATOM 655 C CA . LYS A 1 83 ? 12.387 -5.561 -18.145 1.00 98.50 83 LYS A CA 1
ATOM 656 C C . LYS A 1 83 ? 11.802 -4.597 -19.180 1.00 98.50 83 LYS A C 1
ATOM 658 O O . LYS A 1 83 ? 12.566 -3.879 -19.817 1.00 98.50 83 LYS A O 1
ATOM 663 N N . GLY A 1 84 ? 10.476 -4.501 -19.274 1.00 98.19 84 GLY A N 1
ATOM 664 C CA . GLY A 1 84 ? 9.789 -3.603 -20.207 1.00 98.19 84 GLY A CA 1
ATOM 665 C C . GLY A 1 84 ? 10.087 -2.120 -19.960 1.00 98.19 84 GLY A C 1
ATOM 666 O O . GLY A 1 84 ? 10.086 -1.323 -20.893 1.00 98.19 84 GLY A O 1
ATOM 667 N N . THR A 1 85 ? 10.414 -1.740 -18.721 1.00 98.44 85 THR A N 1
ATOM 668 C CA . THR A 1 85 ? 10.832 -0.371 -18.384 1.00 98.44 85 THR A CA 1
ATOM 669 C C . THR A 1 85 ? 12.182 -0.025 -19.018 1.00 98.44 85 THR A C 1
ATOM 671 O O . THR A 1 85 ? 12.349 1.093 -19.508 1.00 98.44 85 THR A O 1
ATOM 674 N N . PHE A 1 86 ? 13.142 -0.955 -19.022 1.00 98.31 86 PHE A N 1
ATOM 675 C CA . PHE A 1 86 ? 14.510 -0.704 -19.498 1.00 98.31 86 PHE A CA 1
ATOM 676 C C . PHE A 1 86 ? 14.774 -1.141 -20.945 1.00 98.31 86 PHE A C 1
ATOM 678 O O . PHE A 1 86 ? 15.700 -0.629 -21.571 1.00 98.31 86 PHE A O 1
ATOM 685 N N . GLU A 1 87 ? 13.957 -2.037 -21.496 1.00 97.06 87 GLU A N 1
ATOM 686 C CA . GLU A 1 87 ? 14.102 -2.588 -22.847 1.00 97.06 87 GLU A CA 1
ATOM 687 C C . GLU A 1 87 ? 14.256 -1.523 -23.953 1.00 97.06 87 GLU A C 1
ATOM 689 O O . GLU A 1 87 ? 15.191 -1.661 -24.749 1.00 97.06 87 GLU A O 1
ATOM 694 N N . PRO A 1 88 ? 13.491 -0.408 -23.975 1.00 96.75 88 PRO A N 1
ATOM 695 C CA . PRO A 1 88 ? 13.668 0.644 -24.983 1.00 96.75 88 PRO A CA 1
ATOM 696 C C . PRO A 1 88 ? 15.060 1.296 -24.991 1.00 96.75 88 PRO A C 1
ATOM 698 O O . PRO A 1 88 ? 15.465 1.877 -25.996 1.00 96.75 88 PRO A O 1
ATOM 701 N N . TYR A 1 89 ? 15.800 1.209 -23.884 1.00 96.44 89 TYR A N 1
ATOM 702 C CA . TYR A 1 89 ? 17.102 1.856 -23.711 1.00 96.44 89 TYR A CA 1
ATOM 703 C C . TYR A 1 89 ? 18.285 0.930 -24.022 1.00 96.44 89 TYR A C 1
ATOM 705 O O . TYR A 1 89 ? 19.427 1.382 -24.018 1.00 96.44 89 TYR A O 1
ATOM 713 N N . THR A 1 90 ? 18.035 -0.341 -24.349 1.00 95.44 90 THR A N 1
ATOM 714 C CA . THR A 1 90 ? 19.079 -1.308 -24.752 1.00 95.44 90 THR A CA 1
ATOM 715 C C . THR A 1 90 ? 19.721 -0.974 -26.106 1.00 95.44 90 THR A C 1
ATOM 717 O O . THR A 1 90 ? 20.855 -1.365 -26.389 1.00 95.44 90 THR A O 1
ATOM 720 N N . ALA A 1 91 ? 19.019 -0.195 -26.936 1.00 90.81 91 ALA A N 1
ATOM 721 C CA . ALA A 1 91 ? 19.503 0.280 -28.230 1.00 90.81 91 ALA A CA 1
ATOM 722 C C . ALA A 1 91 ? 20.542 1.414 -28.121 1.00 90.81 91 ALA A C 1
ATOM 724 O O . ALA A 1 91 ? 21.219 1.718 -29.103 1.00 90.81 91 ALA A O 1
ATOM 725 N N . ILE A 1 92 ? 20.696 2.036 -26.946 1.00 90.75 92 ILE A N 1
ATOM 726 C CA . ILE A 1 92 ? 21.714 3.070 -26.719 1.00 90.75 92 ILE A CA 1
ATOM 727 C C . ILE A 1 92 ? 23.107 2.434 -26.860 1.00 90.75 92 ILE A C 1
ATOM 729 O O . ILE A 1 92 ? 23.346 1.320 -26.388 1.00 90.75 92 ILE A O 1
ATOM 733 N N . ALA A 1 93 ? 24.029 3.133 -27.535 1.00 85.12 93 ALA A N 1
ATOM 734 C CA . ALA A 1 93 ? 25.341 2.599 -27.916 1.00 85.12 93 ALA A CA 1
ATOM 735 C C . ALA A 1 93 ? 26.091 1.969 -26.728 1.00 85.12 93 ALA A C 1
ATOM 737 O O . ALA A 1 93 ? 26.435 0.786 -26.797 1.00 85.12 93 ALA A O 1
ATOM 738 N N . ASP A 1 94 ? 26.217 2.717 -25.629 1.00 89.56 94 ASP A N 1
ATOM 739 C CA . ASP A 1 94 ? 26.961 2.327 -24.422 1.00 89.56 94 ASP A CA 1
ATOM 740 C C . ASP A 1 94 ? 26.106 1.619 -23.353 1.00 89.56 94 ASP A C 1
ATOM 742 O O . ASP A 1 94 ? 26.594 1.327 -22.260 1.00 89.56 94 ASP A O 1
ATOM 746 N N . ALA A 1 95 ? 24.828 1.352 -23.636 1.00 92.81 95 ALA A N 1
ATOM 747 C CA . ALA A 1 95 ? 23.955 0.624 -22.721 1.00 92.81 95 ALA A CA 1
ATOM 748 C C . ALA A 1 95 ? 24.086 -0.902 -22.901 1.00 92.81 95 ALA A C 1
ATOM 750 O O . ALA A 1 95 ? 24.427 -1.377 -23.997 1.00 92.81 95 ALA A O 1
ATOM 751 N N . PRO A 1 96 ? 23.766 -1.687 -21.853 1.00 93.75 96 PRO A N 1
ATOM 752 C CA . PRO A 1 96 ? 23.602 -3.132 -21.967 1.00 93.75 96 PRO A CA 1
ATOM 753 C C . PRO A 1 96 ? 22.621 -3.503 -23.081 1.00 93.75 96 PRO A C 1
ATOM 755 O O . PRO A 1 96 ? 21.571 -2.878 -23.225 1.00 93.75 96 PRO A O 1
ATOM 758 N N . LYS A 1 97 ? 22.942 -4.549 -23.850 1.00 94.69 97 LYS A N 1
ATOM 759 C CA . LYS A 1 97 ? 22.084 -5.029 -24.953 1.00 94.69 97 LYS A CA 1
ATOM 760 C C . LYS A 1 97 ? 20.872 -5.833 -24.483 1.00 94.69 97 LYS A C 1
ATOM 762 O O . LYS A 1 97 ? 19.972 -6.099 -25.266 1.00 94.69 97 LYS A O 1
ATOM 767 N N . GLU A 1 98 ? 20.830 -6.160 -23.200 1.00 96.56 98 GLU A N 1
ATOM 768 C CA . GLU A 1 98 ? 19.694 -6.754 -22.508 1.00 96.56 98 GLU A CA 1
ATOM 769 C C . GLU A 1 98 ? 19.632 -6.215 -21.076 1.00 96.56 98 GLU A C 1
ATOM 771 O O . GLU A 1 98 ? 20.623 -5.696 -20.561 1.00 96.56 98 GLU A O 1
ATOM 776 N N . VAL A 1 99 ? 18.476 -6.337 -20.422 1.00 97.88 99 VAL A N 1
ATOM 777 C CA . VAL A 1 99 ? 18.319 -5.953 -19.012 1.00 97.88 99 VAL A CA 1
ATOM 778 C C . VAL A 1 99 ? 18.938 -7.048 -18.134 1.00 97.88 99 VAL A C 1
ATOM 780 O O . VAL A 1 99 ? 18.407 -8.160 -18.123 1.00 97.88 99 VAL A O 1
ATOM 783 N N . PRO A 1 100 ? 20.035 -6.782 -17.392 1.00 97.94 100 PRO A N 1
ATOM 784 C CA . PRO A 1 100 ? 20.725 -7.830 -16.644 1.00 97.94 100 PRO A CA 1
ATOM 785 C C . PRO A 1 100 ? 19.844 -8.436 -15.551 1.00 97.94 100 PRO A C 1
ATOM 787 O O . PRO A 1 100 ? 19.166 -7.717 -14.815 1.00 97.94 100 PRO A O 1
ATOM 790 N N . LYS A 1 101 ? 19.905 -9.759 -15.376 1.00 98.00 101 LYS A N 1
ATOM 791 C CA . LYS A 1 101 ? 19.118 -10.468 -14.353 1.00 98.00 101 LYS A CA 1
ATOM 792 C C . LYS A 1 101 ? 19.369 -9.920 -12.942 1.00 98.00 101 LYS A C 1
ATOM 794 O O . LYS A 1 101 ? 18.426 -9.685 -12.196 1.00 98.00 101 LYS A O 1
ATOM 799 N N . GLN A 1 102 ? 20.628 -9.642 -12.612 1.00 98.38 102 GLN A N 1
ATOM 800 C CA . GLN A 1 102 ? 21.044 -9.105 -11.314 1.00 98.38 102 GLN A CA 1
ATOM 801 C C . GLN A 1 102 ? 20.430 -7.725 -11.038 1.00 98.38 102 GLN A C 1
ATOM 803 O O . GLN A 1 102 ? 20.109 -7.402 -9.900 1.00 98.38 102 GLN A O 1
ATOM 808 N N . MET A 1 103 ? 20.207 -6.925 -12.084 1.00 98.50 103 MET A N 1
ATOM 809 C CA . MET A 1 103 ? 19.540 -5.630 -11.964 1.00 98.50 103 MET A CA 1
ATOM 810 C C . MET A 1 103 ? 18.062 -5.786 -11.595 1.00 98.50 103 MET A C 1
ATOM 812 O O . MET A 1 103 ? 17.548 -5.033 -10.767 1.00 98.50 103 MET A O 1
ATOM 816 N N . ILE A 1 104 ? 17.384 -6.764 -12.205 1.00 98.62 104 ILE A N 1
ATOM 817 C CA . ILE A 1 104 ? 15.992 -7.104 -11.890 1.00 98.62 104 ILE A CA 1
ATOM 818 C C . ILE A 1 104 ? 15.900 -7.584 -10.439 1.00 98.62 104 ILE A C 1
ATOM 820 O O . ILE A 1 104 ? 15.085 -7.067 -9.677 1.00 98.62 104 ILE A O 1
ATOM 824 N N . GLU A 1 105 ? 16.773 -8.511 -10.041 1.00 98.38 105 GLU A N 1
ATOM 825 C CA . GLU A 1 105 ? 16.855 -9.030 -8.671 1.00 98.38 105 GLU A CA 1
ATOM 826 C C . GLU A 1 105 ? 17.122 -7.905 -7.649 1.00 98.38 105 GLU A C 1
ATOM 828 O O . GLU A 1 105 ? 16.448 -7.844 -6.620 1.00 98.38 105 GLU A O 1
ATOM 833 N N . GLU A 1 106 ? 18.026 -6.960 -7.942 1.00 98.56 106 GLU A N 1
ATOM 834 C CA . GLU A 1 106 ? 18.301 -5.810 -7.065 1.00 98.56 106 GLU A CA 1
ATOM 835 C C . GLU A 1 106 ? 17.091 -4.871 -6.931 1.00 98.56 106 GLU A C 1
ATOM 837 O O . GLU A 1 106 ? 16.799 -4.392 -5.831 1.00 98.56 106 GLU A O 1
ATOM 842 N N . LEU A 1 107 ? 16.364 -4.602 -8.021 1.00 98.56 107 LEU A N 1
ATOM 843 C CA . LEU A 1 107 ? 15.149 -3.784 -7.966 1.00 98.56 107 LEU A CA 1
ATOM 844 C C . LEU A 1 107 ? 14.035 -4.482 -7.180 1.00 98.56 107 LEU A C 1
ATOM 846 O O . LEU A 1 107 ? 13.421 -3.849 -6.319 1.00 98.56 107 LEU A O 1
ATOM 850 N N . LEU A 1 108 ? 13.807 -5.776 -7.412 1.00 98.25 108 LEU A N 1
ATOM 851 C CA . LEU A 1 108 ? 12.842 -6.568 -6.645 1.00 98.25 108 LEU A CA 1
ATOM 852 C C . LEU A 1 108 ? 13.187 -6.565 -5.151 1.00 98.25 108 LEU A C 1
ATOM 854 O O . LEU A 1 108 ? 12.316 -6.292 -4.324 1.00 98.25 108 LEU A O 1
ATOM 858 N N . TYR A 1 109 ? 14.457 -6.778 -4.801 1.00 98.12 109 TYR A N 1
ATOM 859 C CA . TYR A 1 109 ? 14.919 -6.726 -3.415 1.00 98.12 109 TYR A CA 1
ATOM 860 C C . TYR A 1 109 ? 14.691 -5.344 -2.787 1.00 98.12 109 TYR A C 1
ATOM 862 O O . TYR A 1 109 ? 14.107 -5.247 -1.703 1.00 98.12 109 TYR A O 1
ATOM 870 N N . ARG A 1 110 ? 15.081 -4.265 -3.481 1.00 98.25 110 ARG A N 1
ATOM 871 C CA . ARG A 1 110 ? 14.892 -2.879 -3.020 1.00 98.25 110 ARG A CA 1
ATOM 872 C C . ARG A 1 110 ? 13.429 -2.584 -2.696 1.00 98.25 110 ARG A C 1
ATOM 874 O O . ARG A 1 110 ? 13.146 -2.029 -1.636 1.00 98.25 110 ARG A O 1
ATOM 881 N N . PHE A 1 111 ? 12.512 -2.967 -3.585 1.00 97.81 111 PHE A N 1
ATOM 882 C CA . PHE A 1 111 ? 11.065 -2.775 -3.418 1.00 97.81 111 PHE A CA 1
ATOM 883 C C . PHE A 1 111 ? 10.385 -3.881 -2.594 1.00 97.81 111 PHE A C 1
ATOM 885 O O . PHE A 1 111 ? 9.160 -3.944 -2.559 1.00 97.81 111 PHE A O 1
ATOM 892 N N . SER A 1 112 ? 11.168 -4.690 -1.878 1.00 97.38 112 SER A N 1
ATOM 893 C CA . SER A 1 112 ? 10.698 -5.593 -0.818 1.00 97.38 112 SER A CA 1
ATOM 894 C C . SER A 1 112 ? 11.158 -5.144 0.578 1.00 97.38 112 SER A C 1
ATOM 896 O O . SER A 1 112 ? 10.889 -5.823 1.562 1.00 97.38 112 SER A O 1
ATOM 898 N N . HIS A 1 113 ? 11.869 -4.012 0.687 1.00 96.94 113 HIS A N 1
ATOM 899 C CA . HIS A 1 113 ? 12.523 -3.571 1.924 1.00 96.94 113 HIS A CA 1
ATOM 900 C C . HIS A 1 113 ? 12.460 -2.046 2.129 1.00 96.94 113 HIS A C 1
ATOM 902 O O . HIS A 1 113 ? 12.149 -1.266 1.227 1.00 96.94 113 HIS A O 1
ATOM 908 N N . LYS A 1 114 ? 12.879 -1.593 3.317 1.00 98.00 114 LYS A N 1
ATOM 909 C CA . LYS A 1 114 ? 13.073 -0.181 3.703 1.00 98.00 114 LYS A CA 1
ATOM 910 C C . LYS A 1 114 ? 14.015 0.627 2.796 1.00 98.00 114 LYS A C 1
ATOM 912 O O . LYS A 1 114 ? 14.109 1.845 2.945 1.00 98.00 114 LYS A O 1
ATOM 917 N N . GLU A 1 115 ? 14.750 -0.024 1.893 1.00 98.00 115 GLU A N 1
ATOM 918 C CA . GLU A 1 115 ? 15.528 0.666 0.860 1.00 98.00 115 GLU A CA 1
ATOM 919 C C . GLU A 1 115 ? 14.620 1.387 -0.139 1.00 98.00 115 GLU A C 1
ATOM 921 O O . GLU A 1 115 ? 14.918 2.521 -0.522 1.00 98.00 115 GLU A O 1
ATOM 926 N N . GLY A 1 116 ? 13.509 0.748 -0.522 1.00 98.19 116 GLY A N 1
ATOM 927 C CA . GLY A 1 116 ? 12.492 1.306 -1.408 1.00 98.19 116 GLY A CA 1
ATOM 928 C C . GLY A 1 116 ? 11.536 2.270 -0.708 1.00 98.19 116 GLY A C 1
ATOM 929 O O . GLY A 1 116 ? 11.058 3.225 -1.330 1.00 98.19 116 GLY A O 1
ATOM 930 N N . TYR A 1 117 ? 11.294 2.052 0.588 1.00 98.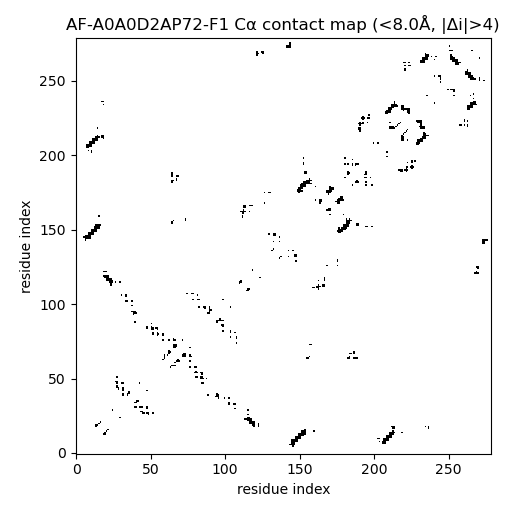69 117 TYR A N 1
ATOM 931 C CA . TYR A 1 117 ? 10.175 2.656 1.316 1.00 98.69 117 TYR A CA 1
ATOM 932 C C . TYR A 1 117 ? 10.557 3.338 2.635 1.00 98.69 117 TYR A C 1
ATOM 934 O O . TYR A 1 117 ? 11.608 3.094 3.239 1.00 98.69 117 TYR A O 1
ATOM 942 N N . ALA A 1 118 ? 9.673 4.217 3.087 1.00 98.56 118 ALA A N 1
ATOM 943 C CA . ALA A 1 118 ? 9.696 4.840 4.400 1.00 98.56 118 ALA A CA 1
ATOM 944 C C . ALA A 1 118 ? 8.292 4.789 5.016 1.00 98.56 118 ALA A C 1
ATOM 946 O O . ALA A 1 118 ? 7.293 4.869 4.304 1.00 98.56 118 ALA A O 1
ATOM 947 N N . ILE A 1 119 ? 8.228 4.632 6.337 1.00 98.31 119 ILE A N 1
ATOM 948 C CA . ILE A 1 119 ? 6.979 4.684 7.101 1.00 98.31 119 ILE A CA 1
ATOM 949 C C . ILE A 1 119 ? 6.535 6.142 7.266 1.00 98.31 119 ILE A C 1
ATOM 951 O O . ILE A 1 119 ? 7.382 7.016 7.474 1.00 98.31 119 ILE A O 1
ATOM 955 N N . TYR A 1 120 ? 5.229 6.404 7.209 1.00 98.19 120 TYR A N 1
ATOM 956 C CA . TYR A 1 120 ? 4.711 7.721 7.575 1.00 98.19 120 TYR A CA 1
ATOM 957 C C . TYR A 1 120 ? 4.899 7.983 9.083 1.00 98.19 120 TYR A C 1
ATOM 959 O O . TYR A 1 120 ? 4.702 7.066 9.888 1.00 98.19 120 TYR A O 1
ATOM 967 N N . PRO A 1 121 ? 5.250 9.215 9.503 1.00 97.38 121 PRO A N 1
ATOM 968 C CA . PRO A 1 121 ? 5.432 9.531 10.922 1.00 97.38 121 PRO A CA 1
ATOM 969 C C . PRO A 1 121 ? 4.198 9.239 11.791 1.00 97.38 121 PRO A C 1
ATOM 971 O O . PRO A 1 121 ? 4.324 8.611 12.838 1.00 97.38 121 PRO A O 1
ATOM 974 N N . ASP A 1 122 ? 2.998 9.601 11.332 1.00 96.50 122 ASP A N 1
ATOM 975 C CA . ASP A 1 122 ? 1.7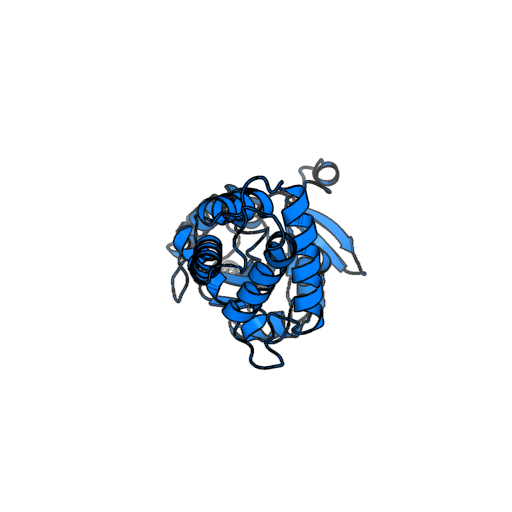44 9.354 12.060 1.00 96.50 122 ASP A CA 1
ATOM 976 C C . ASP A 1 122 ? 1.376 7.860 12.126 1.00 96.50 122 ASP A C 1
ATOM 978 O O . ASP A 1 122 ? 0.801 7.398 13.111 1.00 96.50 122 ASP A O 1
ATOM 982 N N . ALA A 1 123 ? 1.758 7.072 11.116 1.00 97.88 123 ALA A N 1
ATOM 983 C CA . ALA A 1 123 ? 1.619 5.620 11.151 1.00 97.88 123 ALA A CA 1
ATOM 984 C C . ALA A 1 123 ? 2.519 5.012 12.236 1.00 97.88 123 ALA A C 1
ATOM 986 O O . ALA A 1 123 ? 2.072 4.150 12.996 1.00 97.88 123 ALA A O 1
ATOM 987 N N . LEU A 1 124 ? 3.765 5.486 12.362 1.00 96.81 124 LEU A N 1
ATOM 988 C CA . LEU A 1 124 ? 4.665 5.058 13.436 1.00 96.81 124 LEU A CA 1
ATOM 989 C C . LEU A 1 124 ? 4.070 5.373 14.817 1.00 96.81 124 LEU A C 1
ATOM 991 O O . LEU A 1 124 ? 4.056 4.506 15.694 1.00 96.81 124 LEU A O 1
ATOM 995 N N . GLU A 1 125 ? 3.542 6.583 15.000 1.00 95.88 125 GLU A N 1
ATOM 996 C CA . GLU A 1 125 ? 2.886 7.006 16.242 1.00 95.88 125 GLU A CA 1
ATOM 997 C C . GLU A 1 125 ? 1.648 6.162 16.567 1.00 95.88 125 GLU A C 1
ATOM 999 O O . GLU A 1 125 ? 1.468 5.752 17.722 1.00 95.88 125 GLU A O 1
ATOM 1004 N N . LEU A 1 126 ? 0.828 5.840 15.560 1.00 96.06 126 LEU A N 1
ATOM 1005 C CA . LEU A 1 126 ? -0.311 4.938 15.709 1.00 96.06 126 LEU A CA 1
ATOM 1006 C C . LEU A 1 126 ? 0.146 3.549 16.174 1.00 96.06 126 LEU A C 1
ATOM 1008 O O . LEU A 1 126 ? -0.400 3.030 17.145 1.00 96.06 126 LEU A O 1
ATOM 1012 N N . PHE A 1 127 ? 1.160 2.945 15.545 1.00 97.38 127 PHE A N 1
ATOM 1013 C CA . PHE A 1 127 ? 1.649 1.621 15.955 1.00 97.38 127 PHE A CA 1
ATOM 1014 C C . PHE A 1 127 ? 2.241 1.624 17.369 1.00 97.38 127 PHE A C 1
ATOM 1016 O O . PHE A 1 127 ? 2.042 0.666 18.119 1.00 97.38 127 PHE A O 1
ATOM 1023 N N . VAL A 1 128 ? 2.908 2.705 17.786 1.00 95.75 128 VAL A N 1
ATOM 1024 C CA . VAL A 1 128 ? 3.338 2.878 19.184 1.00 95.75 128 VAL A CA 1
ATOM 1025 C C . VAL A 1 128 ? 2.132 2.878 20.128 1.00 95.75 128 VAL A C 1
ATOM 1027 O O . VAL A 1 128 ? 2.142 2.155 21.127 1.00 95.75 128 VAL A O 1
ATOM 1030 N N . ALA A 1 129 ? 1.069 3.617 19.805 1.00 94.44 129 ALA A N 1
ATOM 1031 C CA . ALA A 1 129 ? -0.152 3.641 20.610 1.00 94.44 129 ALA A CA 1
ATOM 1032 C C . ALA A 1 129 ? -0.857 2.276 20.652 1.00 94.44 129 ALA A C 1
ATOM 1034 O O . ALA A 1 129 ? -1.236 1.810 21.728 1.00 94.44 129 ALA A O 1
ATOM 1035 N N . LEU A 1 130 ? -0.965 1.600 19.504 1.00 95.38 130 LEU A N 1
ATOM 1036 C CA . LEU A 1 130 ? -1.556 0.266 19.372 1.00 95.38 130 LEU A CA 1
ATOM 1037 C C . LEU A 1 130 ? -0.821 -0.766 20.237 1.00 95.38 130 LEU A C 1
ATOM 1039 O O . LEU A 1 130 ? -1.462 -1.557 20.928 1.00 95.38 130 LEU A O 1
ATOM 1043 N N . ARG A 1 131 ? 0.517 -0.722 20.277 1.00 95.69 131 ARG A N 1
ATOM 1044 C CA . ARG A 1 131 ? 1.336 -1.583 21.152 1.00 95.69 131 ARG A CA 1
ATOM 1045 C C . ARG A 1 131 ? 1.044 -1.361 22.635 1.00 95.69 131 ARG A C 1
ATOM 1047 O O . ARG A 1 131 ? 1.053 -2.327 23.397 1.00 95.69 131 ARG A O 1
ATOM 1054 N N . ILE A 1 132 ? 0.798 -0.116 23.048 1.00 93.44 132 ILE A N 1
ATOM 1055 C CA . ILE A 1 132 ? 0.447 0.221 24.435 1.00 93.44 132 ILE A CA 1
ATOM 1056 C C . ILE A 1 132 ? -0.922 -0.375 24.770 1.00 93.44 132 ILE A C 1
ATOM 1058 O O . ILE A 1 132 ? -1.006 -1.228 25.653 1.00 93.44 132 ILE A O 1
ATOM 1062 N N . VAL A 1 133 ? -1.967 -0.016 24.013 1.00 92.00 133 VAL A N 1
ATOM 1063 C CA . VAL A 1 133 ? -3.349 -0.453 24.297 1.00 92.00 133 VAL A CA 1
ATOM 1064 C C . VAL A 1 133 ? -3.541 -1.963 24.150 1.00 92.00 133 VAL A C 1
ATOM 1066 O O . VAL A 1 133 ? -4.407 -2.535 24.807 1.00 92.00 133 VAL A O 1
ATOM 1069 N N . LYS A 1 134 ? -2.719 -2.634 23.333 1.00 91.56 134 LYS A N 1
ATOM 1070 C CA . LYS A 1 134 ? -2.716 -4.097 23.216 1.00 91.56 134 LYS A CA 1
ATOM 1071 C C . LYS A 1 134 ? -2.233 -4.789 24.493 1.00 91.56 134 LYS A C 1
ATOM 1073 O O . LYS A 1 134 ? -2.748 -5.853 24.825 1.00 91.56 134 LYS A O 1
ATOM 1078 N N . LYS A 1 135 ? -1.247 -4.215 25.195 1.00 90.44 135 LYS A N 1
ATOM 1079 C CA . LYS A 1 135 ? -0.718 -4.770 26.454 1.00 90.44 135 LYS A CA 1
ATOM 1080 C C . LYS A 1 135 ? -1.661 -4.506 27.621 1.00 90.44 135 LYS A C 1
ATOM 1082 O O . LYS A 1 135 ? -1.951 -5.410 28.396 1.00 90.44 135 LYS A O 1
ATOM 1087 N N . SER A 1 136 ? -2.093 -3.260 27.758 1.00 87.62 136 SER A N 1
ATOM 1088 C CA . SER A 1 136 ? -3.061 -2.812 28.753 1.00 87.62 136 SER A CA 1
ATOM 1089 C C . SER A 1 136 ? -3.554 -1.438 28.328 1.00 87.62 136 SER A C 1
ATOM 1091 O O . SER A 1 136 ? -2.747 -0.617 27.900 1.00 87.62 136 SER A O 1
ATOM 1093 N N . ILE A 1 137 ? -4.854 -1.175 28.436 1.00 84.00 137 ILE A N 1
ATOM 1094 C CA . ILE A 1 137 ? -5.418 0.144 28.141 1.00 84.00 137 ILE A CA 1
ATOM 1095 C C . ILE A 1 137 ? -5.273 1.000 29.406 1.00 84.00 137 ILE A C 1
ATOM 1097 O O . ILE A 1 137 ? -5.926 0.682 30.402 1.00 84.00 137 ILE A O 1
ATOM 1101 N N . PRO A 1 138 ? -4.447 2.066 29.404 1.00 81.25 138 PRO A N 1
ATOM 1102 C CA . PRO A 1 138 ? -4.361 2.977 30.543 1.00 81.25 138 PRO A CA 1
ATOM 1103 C C . PRO A 1 138 ? -5.722 3.611 30.859 1.00 81.25 138 PRO A C 1
ATOM 1105 O O . PRO A 1 138 ? -6.482 3.925 29.943 1.00 81.25 138 PRO A O 1
ATOM 1108 N N . GLU A 1 139 ? -6.018 3.859 32.136 1.00 79.81 139 GLU A N 1
ATOM 1109 C CA . GLU A 1 139 ? -7.291 4.471 32.561 1.00 79.81 139 GLU A CA 1
ATOM 1110 C C . GLU A 1 139 ? -7.532 5.846 31.920 1.00 79.81 139 GLU A C 1
ATOM 1112 O O . GLU A 1 139 ? -8.660 6.185 31.568 1.00 79.81 139 GLU A O 1
ATOM 1117 N N . ASN A 1 140 ? -6.460 6.612 31.715 1.00 77.56 140 ASN A N 1
ATOM 1118 C CA . ASN A 1 140 ? -6.467 7.931 31.086 1.00 77.56 140 ASN A CA 1
ATOM 1119 C C . ASN A 1 140 ? -6.224 7.893 29.567 1.00 77.56 140 ASN A C 1
ATOM 1121 O O . ASN A 1 140 ? -6.054 8.948 28.952 1.00 77.56 140 ASN A O 1
ATOM 1125 N N . ALA A 1 141 ? -6.160 6.711 28.948 1.00 80.00 141 ALA A N 1
ATOM 1126 C CA . ALA A 1 141 ? -5.956 6.630 27.513 1.00 80.00 141 ALA A CA 1
ATOM 1127 C C . ALA A 1 141 ? -7.197 7.118 26.772 1.00 80.00 141 ALA A C 1
ATOM 1129 O O . ALA A 1 141 ? -8.312 6.630 26.976 1.00 80.00 141 ALA A O 1
ATOM 1130 N N . ASN A 1 142 ? -6.967 8.031 25.835 1.00 83.75 142 ASN A N 1
ATOM 1131 C CA . ASN A 1 142 ? -7.958 8.409 24.846 1.00 83.75 142 ASN A CA 1
ATOM 1132 C C . ASN A 1 142 ? -8.076 7.278 23.808 1.00 83.75 142 ASN A C 1
ATOM 1134 O O . ASN A 1 142 ? -7.482 7.346 22.737 1.00 83.75 142 ASN A O 1
ATOM 1138 N N . TRP A 1 143 ? -8.715 6.171 24.208 1.00 89.00 143 TRP A N 1
ATOM 1139 C CA . TRP A 1 143 ? -8.965 4.990 23.382 1.00 89.00 143 TRP A CA 1
ATOM 1140 C C . TRP A 1 143 ? -10.352 4.401 23.718 1.00 89.00 143 TRP A C 1
ATOM 1142 O O . TRP A 1 143 ? -10.566 3.864 24.820 1.00 89.00 143 TRP A O 1
ATOM 1152 N N . PRO A 1 144 ? -11.340 4.499 22.806 1.00 88.25 144 PRO A N 1
ATOM 1153 C CA . PRO A 1 144 ? -12.728 4.138 23.104 1.00 88.25 144 PRO A CA 1
ATOM 1154 C C . PRO A 1 144 ? -12.985 2.622 23.069 1.00 88.25 144 PRO A C 1
ATOM 1156 O O . PRO A 1 144 ? -14.065 2.165 23.447 1.00 88.25 144 PRO A O 1
ATOM 1159 N N . TRP A 1 145 ? -11.998 1.824 22.661 1.00 91.94 145 TRP A N 1
ATOM 1160 C CA . TRP A 1 145 ? -12.135 0.383 22.443 1.00 91.94 145 TRP A CA 1
ATOM 1161 C C . TRP A 1 145 ? -11.612 -0.432 23.622 1.00 91.94 145 TRP A C 1
ATOM 1163 O O . TRP A 1 145 ? -10.646 -0.043 24.267 1.00 91.94 145 TRP A O 1
ATOM 1173 N N . GLY A 1 146 ? -12.240 -1.577 23.901 1.00 91.56 146 GLY A N 1
ATOM 1174 C CA . GLY A 1 146 ? -11.803 -2.501 24.958 1.00 91.56 146 GLY A CA 1
ATOM 1175 C C . GLY A 1 146 ? -10.738 -3.493 24.484 1.00 91.56 146 GLY A C 1
ATOM 1176 O O . GLY A 1 146 ? -9.983 -4.032 25.286 1.00 91.56 146 GLY A O 1
ATOM 1177 N N . LYS A 1 147 ? -10.679 -3.736 23.173 1.00 93.12 147 LYS A N 1
ATOM 1178 C CA . LYS A 1 147 ? -9.658 -4.537 22.492 1.00 93.12 147 LYS A CA 1
ATOM 1179 C C . LYS A 1 147 ? -9.514 -4.021 21.066 1.00 93.12 147 LYS A C 1
ATOM 1181 O O . LYS A 1 147 ? -10.524 -3.699 20.445 1.00 93.12 147 LYS A O 1
ATOM 1186 N N . THR A 1 148 ? -8.293 -4.016 20.543 1.00 95.69 148 THR A N 1
ATOM 1187 C CA . THR A 1 148 ? -8.018 -3.707 19.135 1.00 95.69 148 THR A CA 1
ATOM 1188 C C . THR A 1 148 ? -7.295 -4.875 18.481 1.00 95.69 148 THR A C 1
ATOM 1190 O O . THR A 1 148 ? -6.313 -5.382 19.022 1.00 95.69 148 THR A O 1
ATOM 1193 N N . ILE A 1 149 ? -7.793 -5.302 17.326 1.00 97.38 149 ILE A N 1
ATOM 1194 C CA . ILE A 1 149 ? -7.178 -6.292 16.441 1.00 97.38 149 ILE A CA 1
ATOM 1195 C C . ILE A 1 149 ? -6.824 -5.544 15.161 1.00 97.38 149 ILE A C 1
ATOM 1197 O O . ILE A 1 149 ? -7.706 -4.940 14.556 1.00 97.38 149 ILE A O 1
ATOM 1201 N N . VAL A 1 150 ? -5.549 -5.552 14.786 1.00 98.50 150 VAL A N 1
ATOM 1202 C CA . VAL A 1 150 ? -5.021 -4.767 13.665 1.00 98.50 150 VAL A CA 1
ATOM 1203 C C . VAL A 1 150 ? -4.633 -5.718 12.544 1.00 98.50 150 VAL A C 1
ATOM 1205 O O . VAL A 1 150 ? -3.940 -6.704 12.787 1.00 98.50 150 VAL A O 1
ATOM 1208 N N . ASN A 1 151 ? -5.079 -5.433 11.327 1.00 98.75 151 ASN A N 1
ATOM 1209 C CA . ASN A 1 151 ? -4.766 -6.196 10.122 1.00 98.75 151 ASN A CA 1
ATOM 1210 C C . ASN A 1 151 ? -4.478 -5.232 8.961 1.00 98.75 151 ASN A C 1
ATOM 1212 O O . ASN A 1 151 ? -4.681 -4.023 9.080 1.00 98.75 151 ASN A O 1
ATOM 1216 N N . VAL A 1 152 ? -4.043 -5.766 7.825 1.00 98.81 152 VAL A N 1
ATOM 1217 C CA . VAL A 1 152 ? -3.871 -5.010 6.576 1.00 98.81 152 VAL A CA 1
ATOM 1218 C C . VAL A 1 152 ? -4.756 -5.598 5.482 1.00 98.81 152 VAL A C 1
ATOM 1220 O O . VAL A 1 152 ? -4.865 -6.818 5.392 1.00 98.81 152 VAL A O 1
ATOM 1223 N N . ILE A 1 153 ? -5.367 -4.743 4.657 1.00 98.75 153 ILE A N 1
ATOM 1224 C CA . ILE A 1 153 ? -6.010 -5.126 3.390 1.00 98.75 153 ILE A CA 1
ATOM 1225 C C . ILE A 1 153 ? -5.398 -4.272 2.281 1.00 98.75 153 ILE A C 1
ATOM 1227 O O . ILE A 1 153 ? -5.584 -3.054 2.280 1.00 98.75 153 ILE A O 1
ATOM 1231 N N . SER A 1 154 ? -4.703 -4.889 1.325 1.00 98.62 154 SER A N 1
ATOM 1232 C CA . SER A 1 154 ? -4.002 -4.146 0.273 1.00 98.62 154 SER A CA 1
ATOM 1233 C C . SER A 1 154 ? -4.117 -4.804 -1.102 1.00 98.62 154 SER A C 1
ATOM 1235 O O . SER A 1 154 ? -4.072 -6.030 -1.220 1.00 98.62 154 SER A O 1
ATOM 1237 N N . ASN A 1 155 ? -4.240 -3.982 -2.149 1.00 98.56 155 ASN A N 1
ATOM 1238 C CA . ASN A 1 155 ? -4.072 -4.437 -3.532 1.00 98.56 155 ASN A CA 1
ATOM 1239 C C . ASN A 1 155 ? -2.571 -4.580 -3.784 1.00 98.56 155 ASN A C 1
ATOM 1241 O O . ASN A 1 155 ? -1.903 -3.617 -4.151 1.00 98.56 155 ASN A O 1
ATOM 1245 N N . SER A 1 156 ? -2.041 -5.752 -3.451 1.00 97.38 156 SER A N 1
ATOM 1246 C CA . SER A 1 156 ? -0.610 -6.025 -3.375 1.00 97.38 156 SER A CA 1
ATOM 1247 C C . SER A 1 156 ? -0.330 -7.514 -3.579 1.00 97.38 156 SER A C 1
ATOM 1249 O O . SER A 1 156 ? -1.240 -8.347 -3.623 1.00 97.38 156 SER A O 1
ATOM 1251 N N . ASP A 1 157 ? 0.956 -7.828 -3.660 1.00 96.94 157 ASP A N 1
ATOM 1252 C CA . ASP A 1 157 ? 1.549 -9.155 -3.538 1.00 96.94 157 ASP A CA 1
ATOM 1253 C C . ASP A 1 157 ? 2.227 -9.375 -2.162 1.00 96.94 157 ASP A C 1
ATOM 1255 O O . ASP A 1 157 ? 2.168 -8.517 -1.271 1.00 96.94 157 ASP A O 1
ATOM 1259 N N . ASP A 1 158 ? 2.838 -10.548 -1.989 1.00 94.81 158 ASP A N 1
ATOM 1260 C CA . ASP A 1 158 ? 3.401 -11.099 -0.747 1.00 94.81 158 ASP A CA 1
ATOM 1261 C C . ASP A 1 158 ? 4.581 -10.305 -0.165 1.00 94.81 158 ASP A C 1
ATOM 1263 O O . ASP A 1 158 ? 4.768 -10.269 1.058 1.00 94.81 158 ASP A O 1
ATOM 1267 N N . ARG A 1 159 ? 5.330 -9.577 -1.001 1.00 96.44 159 ARG A N 1
ATOM 1268 C CA . ARG A 1 159 ? 6.499 -8.778 -0.577 1.00 96.44 159 ARG A CA 1
ATOM 1269 C C . ARG A 1 159 ? 6.144 -7.680 0.425 1.00 96.44 159 ARG A C 1
ATOM 1271 O O . ARG A 1 159 ? 7.023 -7.189 1.137 1.00 96.44 159 ARG A O 1
ATOM 1278 N N . ILE A 1 160 ? 4.869 -7.301 0.530 1.00 97.00 160 ILE A N 1
ATOM 1279 C CA . ILE A 1 160 ? 4.398 -6.296 1.489 1.00 97.00 160 ILE A CA 1
ATOM 1280 C C . ILE A 1 160 ? 4.732 -6.659 2.941 1.00 97.00 160 ILE A C 1
ATOM 1282 O O . ILE A 1 160 ? 4.995 -5.767 3.748 1.00 97.00 160 ILE A O 1
ATOM 1286 N N . ILE A 1 161 ? 4.772 -7.954 3.272 1.00 98.00 161 ILE A N 1
ATOM 1287 C CA . ILE A 1 161 ? 5.134 -8.425 4.613 1.00 98.00 161 ILE A CA 1
ATOM 1288 C C . ILE A 1 161 ? 6.588 -8.043 4.903 1.00 98.00 161 ILE A C 1
ATOM 1290 O O . ILE A 1 161 ? 6.858 -7.382 5.905 1.00 98.00 161 ILE A O 1
ATOM 1294 N N . SER A 1 162 ? 7.509 -8.352 3.985 1.00 98.25 162 SER A N 1
ATOM 1295 C CA . SER A 1 162 ? 8.924 -7.981 4.105 1.00 98.25 162 SER A CA 1
ATOM 1296 C C . SER A 1 162 ? 9.122 -6.465 4.182 1.00 98.25 162 SER A C 1
ATOM 1298 O O . SER A 1 162 ? 9.946 -5.984 4.967 1.00 98.25 162 SER A O 1
ATOM 1300 N N . VAL A 1 163 ? 8.322 -5.687 3.441 1.00 98.56 163 VAL A N 1
ATOM 1301 C CA . VAL A 1 163 ? 8.343 -4.220 3.534 1.00 98.56 163 VAL A CA 1
ATOM 1302 C C . VAL A 1 163 ? 7.971 -3.770 4.947 1.00 98.56 163 VAL A C 1
ATOM 1304 O O . VAL A 1 163 ? 8.759 -3.057 5.571 1.00 98.56 163 VAL A O 1
ATOM 1307 N N . LEU A 1 164 ? 6.825 -4.212 5.473 1.00 98.62 164 LEU A N 1
ATOM 1308 C CA . LEU A 1 164 ? 6.342 -3.853 6.813 1.00 98.62 164 LEU A CA 1
ATOM 1309 C C . LEU A 1 164 ? 7.349 -4.238 7.906 1.00 98.62 164 LEU A C 1
ATOM 1311 O O . LEU A 1 164 ? 7.707 -3.399 8.740 1.00 98.62 164 LEU A O 1
ATOM 1315 N N . GLU A 1 165 ? 7.874 -5.462 7.861 1.00 98.50 165 GLU A N 1
ATOM 1316 C CA . GLU A 1 165 ? 8.845 -5.954 8.843 1.00 98.50 165 GLU A CA 1
ATOM 1317 C C . GLU A 1 165 ? 10.159 -5.176 8.788 1.00 98.50 165 GLU A C 1
ATOM 1319 O O . GLU A 1 165 ? 10.687 -4.765 9.826 1.00 98.50 165 GLU A O 1
ATOM 1324 N N . SER A 1 166 ? 10.660 -4.878 7.586 1.00 98.50 166 SER A N 1
ATOM 1325 C CA . SER A 1 166 ? 11.872 -4.068 7.420 1.00 98.50 166 SER A CA 1
ATOM 1326 C C . SER A 1 166 ? 11.701 -2.619 7.901 1.00 98.50 166 SER A C 1
ATOM 1328 O O . SER A 1 166 ? 12.690 -1.966 8.247 1.00 98.50 166 SER A O 1
ATOM 1330 N N . LEU A 1 167 ? 10.460 -2.120 7.957 1.00 98.44 167 LEU A N 1
ATOM 1331 C CA . LEU A 1 167 ? 10.084 -0.818 8.518 1.00 98.44 167 LEU A CA 1
ATOM 1332 C C . LEU A 1 167 ? 9.811 -0.870 10.033 1.00 98.44 167 LEU A C 1
ATOM 1334 O O . LEU A 1 167 ? 9.499 0.157 10.633 1.00 98.44 167 LEU A O 1
ATOM 1338 N N . GLY A 1 168 ? 9.972 -2.034 10.670 1.00 97.94 168 GLY A N 1
ATOM 1339 C CA . GLY A 1 168 ? 9.814 -2.205 12.114 1.00 97.94 168 GLY A CA 1
ATOM 1340 C C . GLY A 1 168 ? 8.373 -2.438 12.571 1.00 97.94 168 GLY A C 1
ATOM 1341 O O . GLY A 1 168 ? 8.086 -2.276 13.763 1.00 97.94 168 GLY A O 1
ATOM 1342 N N . ILE A 1 169 ? 7.474 -2.811 11.657 1.00 98.44 169 ILE A N 1
ATOM 1343 C CA . ILE A 1 169 ? 6.107 -3.241 11.964 1.00 98.44 169 ILE A CA 1
ATOM 1344 C C . ILE A 1 169 ? 6.063 -4.760 11.860 1.00 98.44 169 ILE A C 1
ATOM 1346 O O . ILE A 1 169 ? 6.248 -5.331 10.792 1.00 98.44 169 ILE A O 1
ATOM 1350 N N . SER A 1 170 ? 5.834 -5.427 12.983 1.00 98.25 170 SER A N 1
ATOM 1351 C CA . SER A 1 170 ? 5.877 -6.883 13.027 1.00 98.25 170 SER A CA 1
ATOM 1352 C C . SER A 1 170 ? 4.547 -7.522 12.635 1.00 98.25 170 SER A C 1
ATOM 1354 O O . SER A 1 170 ? 3.486 -7.090 13.092 1.00 98.2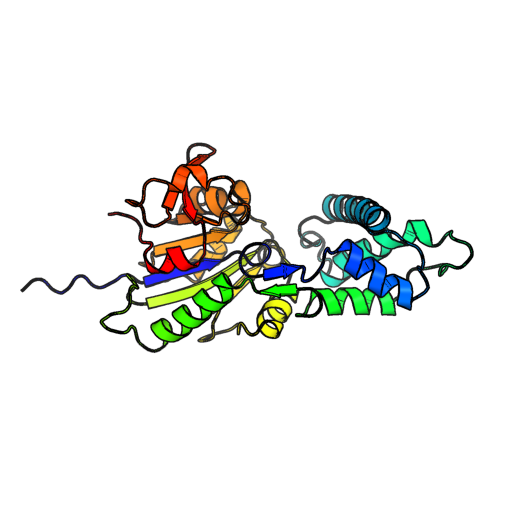5 170 SER A O 1
ATOM 1356 N N . VAL A 1 171 ? 4.613 -8.583 11.833 1.00 98.50 171 VAL A N 1
ATOM 1357 C CA . VAL A 1 171 ? 3.443 -9.281 11.287 1.00 98.50 171 VAL A CA 1
ATOM 1358 C C . VAL A 1 171 ? 3.330 -10.682 11.896 1.00 98.50 171 VAL A C 1
ATOM 1360 O O . VAL A 1 171 ? 4.332 -11.359 12.110 1.00 98.50 171 VAL A O 1
ATOM 1363 N N . GLY A 1 172 ? 2.110 -11.110 12.217 1.00 97.44 172 GLY A N 1
ATOM 1364 C CA . GLY A 1 172 ? 1.789 -12.441 12.730 1.00 97.44 172 GLY A CA 1
ATOM 1365 C C . GLY A 1 172 ? 0.988 -12.424 14.033 1.00 97.44 172 GLY A C 1
ATOM 1366 O O . GLY A 1 172 ? 0.727 -11.378 14.629 1.00 97.44 172 GLY A O 1
ATOM 1367 N N . HIS A 1 173 ? 0.615 -13.612 14.511 1.00 95.12 173 HIS A N 1
ATOM 1368 C CA . HIS A 1 173 ? -0.248 -13.749 15.683 1.00 95.12 173 HIS A CA 1
ATOM 1369 C C . HIS A 1 173 ? 0.348 -13.076 16.931 1.00 95.12 173 HIS A C 1
ATOM 1371 O O . HIS A 1 173 ? 1.473 -13.369 17.349 1.00 95.12 173 HIS A O 1
ATOM 1377 N N . GLY A 1 174 ? -0.406 -12.168 17.547 1.00 93.19 174 GLY A N 1
ATOM 1378 C CA . GLY A 1 174 ? 0.033 -11.403 18.712 1.00 93.19 174 GLY A CA 1
ATOM 1379 C C . GLY A 1 174 ? 1.005 -10.256 18.398 1.00 93.19 174 GLY A C 1
ATOM 1380 O O . GLY A 1 174 ? 1.362 -9.517 19.319 1.00 93.19 174 GLY A O 1
ATOM 1381 N N . ARG A 1 175 ? 1.369 -10.021 17.132 1.00 97.06 175 ARG A N 1
ATOM 1382 C CA . ARG A 1 175 ? 2.285 -8.951 16.682 1.00 97.06 175 ARG A CA 1
ATOM 1383 C C . ARG A 1 175 ? 1.552 -7.637 16.384 1.00 97.06 175 ARG A C 1
ATOM 1385 O O . ARG A 1 175 ? 0.395 -7.478 16.765 1.00 97.06 175 ARG A O 1
ATOM 1392 N N . ASP A 1 176 ? 2.227 -6.657 15.789 1.00 98.19 176 ASP A N 1
ATOM 1393 C CA . ASP A 1 176 ? 1.609 -5.353 15.499 1.00 98.19 176 ASP A CA 1
ATOM 1394 C C . ASP A 1 176 ? 0.438 -5.484 14.523 1.00 98.19 176 ASP A C 1
ATOM 1396 O O . ASP A 1 176 ? -0.586 -4.832 14.707 1.00 98.19 176 ASP A O 1
ATOM 1400 N N . ILE A 1 177 ? 0.588 -6.361 13.531 1.00 98.62 177 ILE A N 1
ATOM 1401 C CA . ILE A 1 177 ? -0.425 -6.728 12.544 1.00 98.62 177 ILE A CA 1
ATOM 1402 C C . ILE A 1 177 ? -0.668 -8.233 12.669 1.00 98.62 177 ILE A C 1
ATOM 1404 O O . ILE A 1 177 ? 0.260 -9.018 12.503 1.00 98.62 177 ILE A O 1
ATOM 1408 N N . GLU A 1 178 ? -1.903 -8.644 12.947 1.00 98.25 178 GLU A N 1
ATOM 1409 C CA . GLU A 1 178 ? -2.271 -10.057 13.108 1.00 98.25 178 GLU A CA 1
ATOM 1410 C C . GLU A 1 178 ? -2.286 -10.787 11.759 1.00 98.25 178 GLU A C 1
ATOM 1412 O O . GLU A 1 178 ? -1.734 -11.879 11.646 1.00 98.25 178 GLU A O 1
ATOM 1417 N N . ASN A 1 179 ? -2.883 -10.167 10.732 1.00 98.25 179 ASN A N 1
ATOM 1418 C CA . ASN A 1 179 ? -2.981 -10.720 9.381 1.00 98.25 179 ASN A CA 1
ATOM 1419 C C . ASN A 1 179 ? -2.747 -9.639 8.320 1.00 98.25 179 ASN A C 1
ATOM 1421 O O . ASN A 1 179 ? -3.179 -8.493 8.471 1.00 98.25 179 ASN A O 1
ATOM 1425 N N . VAL A 1 180 ? -2.124 -10.035 7.213 1.00 98.56 180 VAL A N 1
ATOM 1426 C CA . VAL A 1 180 ? -2.016 -9.233 5.992 1.00 98.56 180 VAL A CA 1
ATOM 1427 C C . VAL A 1 180 ? -2.834 -9.936 4.914 1.00 98.56 180 VAL A C 1
ATOM 1429 O O . VAL A 1 180 ? -2.539 -11.069 4.553 1.00 98.56 180 VAL A O 1
ATOM 1432 N N . ILE A 1 181 ? -3.888 -9.276 4.438 1.00 98.62 181 ILE A N 1
ATOM 1433 C CA . ILE A 1 181 ? -4.784 -9.768 3.395 1.00 98.62 181 ILE A CA 1
ATOM 1434 C C . ILE A 1 181 ? -4.443 -9.028 2.102 1.00 98.62 181 ILE A C 1
ATOM 1436 O O . ILE A 1 181 ? -4.695 -7.829 1.978 1.00 98.62 181 ILE A O 1
ATOM 1440 N N . ILE A 1 182 ? -3.864 -9.741 1.142 1.00 98.56 182 ILE A N 1
ATOM 1441 C CA . ILE A 1 182 ? -3.456 -9.179 -0.148 1.00 98.56 182 ILE A CA 1
ATOM 1442 C C . ILE A 1 182 ? -4.378 -9.636 -1.280 1.00 98.56 182 ILE A C 1
ATOM 1444 O O . ILE A 1 182 ? -4.867 -10.770 -1.284 1.00 98.56 182 ILE A O 1
ATOM 1448 N N . SER A 1 183 ? -4.602 -8.764 -2.264 1.00 98.50 183 SER A N 1
ATOM 1449 C CA . SER A 1 183 ? -5.448 -9.073 -3.424 1.00 98.50 183 SER A CA 1
ATOM 1450 C C . SER A 1 183 ? -4.956 -10.274 -4.223 1.00 98.50 183 SER A C 1
ATOM 1452 O O . SER A 1 183 ? -5.778 -11.024 -4.756 1.00 98.50 183 SER A O 1
ATOM 1454 N N . TYR A 1 184 ? -3.638 -10.489 -4.294 1.00 98.19 184 TYR A N 1
ATOM 1455 C CA . TYR A 1 184 ? -3.071 -11.639 -4.989 1.00 98.19 184 TYR A CA 1
ATOM 1456 C C . TYR A 1 184 ? -3.528 -12.966 -4.368 1.00 98.19 184 TYR A C 1
ATOM 1458 O O . TYR A 1 184 ? -3.969 -13.867 -5.081 1.00 98.19 184 TYR A O 1
ATOM 1466 N N . ASP A 1 185 ? -3.507 -13.092 -3.041 1.00 97.31 185 ASP A N 1
ATOM 1467 C CA . ASP A 1 185 ? -3.927 -14.320 -2.355 1.00 97.31 185 ASP A CA 1
ATOM 1468 C C . ASP A 1 185 ? -5.429 -14.547 -2.472 1.00 97.31 185 ASP A C 1
ATOM 1470 O O . ASP A 1 185 ? -5.860 -15.659 -2.791 1.00 97.31 185 ASP A O 1
ATOM 1474 N N . VAL A 1 186 ? -6.214 -13.483 -2.287 1.00 97.75 186 VAL A N 1
ATOM 1475 C CA . VAL A 1 186 ? -7.681 -13.542 -2.331 1.00 97.75 186 VAL A CA 1
ATOM 1476 C C . VAL A 1 186 ? -8.213 -13.730 -3.757 1.00 97.75 186 VAL A C 1
ATOM 1478 O O . VAL A 1 186 ? -9.276 -14.317 -3.950 1.00 97.75 186 VAL A O 1
ATOM 1481 N N . GLY A 1 187 ? -7.489 -13.244 -4.767 1.00 97.62 187 GLY A N 1
ATOM 1482 C CA . GLY A 1 187 ? -7.951 -13.207 -6.156 1.00 97.62 187 GLY A CA 1
ATOM 1483 C C . GLY A 1 187 ? -8.984 -12.110 -6.443 1.00 97.62 187 GLY A C 1
ATOM 1484 O O . GLY A 1 187 ? -9.661 -12.167 -7.469 1.00 97.62 187 GLY A O 1
ATOM 1485 N N . ALA A 1 188 ? -9.115 -11.126 -5.552 1.00 97.88 188 ALA A N 1
ATOM 1486 C CA . ALA A 1 188 ? -9.989 -9.968 -5.709 1.00 97.88 188 ALA A CA 1
ATOM 1487 C C . ALA A 1 188 ? -9.286 -8.713 -5.175 1.00 97.88 188 ALA A C 1
ATOM 1489 O O . ALA A 1 188 ? -8.685 -8.750 -4.104 1.00 97.88 188 ALA A O 1
ATOM 1490 N N . GLU A 1 189 ? -9.360 -7.619 -5.926 1.00 98.12 189 GLU A N 1
ATOM 1491 C CA . GLU A 1 189 ? -8.790 -6.314 -5.583 1.00 98.12 189 GLU A CA 1
ATOM 1492 C C . GLU A 1 189 ? -9.874 -5.396 -5.020 1.00 98.12 189 GLU A C 1
ATOM 1494 O O . GLU A 1 189 ? -10.985 -5.375 -5.541 1.00 98.12 189 GLU A O 1
ATOM 1499 N N . LYS A 1 190 ? -9.554 -4.563 -4.026 1.00 98.38 190 LYS A N 1
ATOM 1500 C CA . LYS A 1 190 ? -10.392 -3.414 -3.657 1.00 98.38 190 LYS A CA 1
ATOM 1501 C C . LYS A 1 190 ? -10.693 -2.581 -4.919 1.00 98.38 190 LYS A C 1
ATOM 1503 O O . LYS A 1 190 ? -9.752 -2.319 -5.680 1.00 98.38 190 LYS A O 1
ATOM 1508 N N . PRO A 1 191 ? -11.946 -2.144 -5.158 1.00 97.62 191 PRO A N 1
ATOM 1509 C CA . PRO A 1 191 ? -13.091 -2.140 -4.236 1.00 97.62 191 PRO A CA 1
ATOM 1510 C C . PRO A 1 191 ? -13.982 -3.399 -4.264 1.00 97.62 191 PRO A C 1
ATOM 1512 O O . PRO A 1 191 ? -15.089 -3.356 -3.733 1.00 97.62 191 PRO A O 1
ATOM 1515 N N . ASP A 1 192 ? -13.567 -4.507 -4.884 1.00 98.00 192 ASP A N 1
ATOM 1516 C CA . ASP A 1 192 ? -14.378 -5.730 -4.941 1.00 98.00 192 ASP A CA 1
ATOM 1517 C C . ASP A 1 192 ? -14.730 -6.227 -3.521 1.00 98.00 192 ASP A C 1
ATOM 1519 O O . ASP A 1 192 ? -13.825 -6.441 -2.706 1.00 98.00 192 ASP A O 1
ATOM 1523 N N . PRO A 1 193 ? -16.020 -6.449 -3.197 1.00 97.69 193 PRO A N 1
ATOM 1524 C CA . PRO A 1 193 ? -16.449 -6.801 -1.843 1.00 97.69 193 PRO A CA 1
ATOM 1525 C C . PRO A 1 193 ? -15.814 -8.096 -1.323 1.00 97.69 193 PRO A C 1
ATOM 1527 O O . PRO A 1 193 ? -15.626 -8.241 -0.111 1.00 97.69 193 PRO A O 1
ATOM 1530 N N . ARG A 1 194 ? -15.410 -9.014 -2.213 1.00 98.00 194 ARG A N 1
ATOM 1531 C CA . ARG A 1 194 ? -14.853 -10.324 -1.843 1.00 98.00 194 ARG A CA 1
ATOM 1532 C C . ARG A 1 194 ? -13.600 -10.213 -0.974 1.00 98.00 194 ARG A C 1
ATOM 1534 O O . ARG A 1 194 ? -13.386 -11.078 -0.124 1.00 98.00 194 ARG A O 1
ATOM 1541 N N . ILE A 1 195 ? -12.790 -9.158 -1.125 1.00 98.50 195 ILE A N 1
ATOM 1542 C CA . ILE A 1 195 ? -11.598 -8.961 -0.280 1.00 98.50 195 ILE A CA 1
ATOM 1543 C C . ILE A 1 195 ? -11.964 -8.556 1.154 1.00 98.50 195 ILE A C 1
ATOM 1545 O O . ILE A 1 195 ? -11.391 -9.074 2.116 1.00 98.50 195 ILE A O 1
ATOM 1549 N N . PHE A 1 196 ? -12.981 -7.709 1.319 1.00 98.44 196 PHE A N 1
ATOM 1550 C CA . PHE A 1 196 ? -13.488 -7.295 2.628 1.00 98.44 196 PHE A CA 1
ATOM 1551 C C . PHE A 1 196 ? -14.263 -8.420 3.319 1.00 98.44 196 PHE A C 1
ATOM 1553 O O . PHE A 1 196 ? -14.163 -8.594 4.535 1.00 98.44 196 PHE A O 1
ATOM 1560 N N . GLU A 1 197 ? -15.005 -9.223 2.557 1.00 97.44 197 GLU A N 1
ATOM 1561 C CA . GLU A 1 197 ? -15.668 -10.436 3.044 1.00 97.44 197 GLU A CA 1
ATOM 1562 C C . GLU A 1 197 ? -14.657 -11.484 3.511 1.00 97.44 197 GLU A C 1
ATOM 1564 O O . GLU A 1 197 ? -14.843 -12.094 4.567 1.00 97.44 197 GLU A O 1
ATOM 1569 N N . TYR A 1 198 ? -13.567 -11.675 2.762 1.00 97.81 198 TYR A N 1
ATOM 1570 C CA . TYR A 1 198 ? -12.475 -12.555 3.164 1.00 97.81 198 TYR A CA 1
ATOM 1571 C C . TYR A 1 198 ? -11.839 -12.077 4.475 1.00 97.81 198 TYR A C 1
ATOM 1573 O O . TYR A 1 198 ? -11.722 -12.857 5.421 1.00 97.81 198 TYR A O 1
ATOM 1581 N N . ALA A 1 199 ? -11.512 -10.785 4.578 1.00 97.69 199 ALA A N 1
ATOM 1582 C CA . ALA A 1 199 ? -10.953 -10.199 5.796 1.00 97.69 199 ALA A CA 1
ATOM 1583 C C . ALA A 1 199 ? -11.912 -10.291 7.000 1.00 97.69 199 ALA A C 1
ATOM 1585 O O . ALA A 1 199 ? -11.478 -10.532 8.128 1.00 97.69 199 ALA A O 1
ATOM 1586 N N . ALA A 1 200 ? -13.224 -10.168 6.779 1.00 96.69 200 ALA A N 1
ATOM 1587 C CA . ALA A 1 200 ? -14.226 -10.261 7.840 1.00 96.69 200 ALA A CA 1
ATOM 1588 C C . ALA A 1 200 ? -14.282 -11.643 8.518 1.00 96.69 200 ALA A C 1
ATOM 1590 O O . ALA A 1 200 ? -14.772 -11.735 9.643 1.00 96.69 200 ALA A O 1
ATOM 1591 N N . ARG A 1 201 ? -13.743 -12.704 7.897 1.00 95.62 201 ARG A N 1
ATOM 1592 C CA . ARG A 1 201 ? -13.649 -14.051 8.499 1.00 95.62 201 ARG A CA 1
ATOM 1593 C C . ARG A 1 201 ? -12.725 -14.096 9.718 1.00 95.62 201 ARG A C 1
ATOM 1595 O O . ARG A 1 201 ? -12.880 -14.972 10.562 1.00 95.62 201 ARG A O 1
ATOM 1602 N N . TYR A 1 202 ? -11.794 -13.149 9.822 1.00 95.50 202 TYR A N 1
ATOM 1603 C CA . TYR A 1 202 ? -10.887 -13.006 10.963 1.00 95.50 202 TYR A CA 1
ATOM 1604 C C . TYR A 1 202 ? -11.467 -12.118 12.077 1.00 95.50 202 TYR A C 1
ATOM 1606 O O . TYR A 1 202 ? -10.878 -12.008 13.155 1.00 95.50 202 TYR A O 1
ATOM 1614 N N . ALA A 1 203 ? -12.605 -11.458 11.835 1.00 96.00 203 ALA A N 1
ATOM 1615 C CA . ALA A 1 203 ? -13.213 -10.550 12.796 1.00 96.00 203 ALA A CA 1
ATOM 1616 C C . ALA A 1 203 ? -14.061 -11.313 13.830 1.00 96.00 203 ALA A C 1
ATOM 1618 O O . ALA A 1 203 ? -14.883 -12.154 13.460 1.00 96.00 203 ALA A O 1
ATOM 1619 N N . PRO A 1 204 ? -13.943 -10.995 15.134 1.00 95.00 204 PRO A N 1
ATOM 1620 C CA . PRO A 1 204 ? -14.906 -11.463 16.126 1.00 95.00 204 PRO A CA 1
ATOM 1621 C C . PRO A 1 204 ? -16.334 -11.022 15.771 1.00 95.00 204 PRO A C 1
ATOM 1623 O O . PRO A 1 204 ? -16.528 -9.927 15.245 1.00 95.00 204 PRO A O 1
ATOM 1626 N N . ARG A 1 205 ? -17.336 -11.841 16.124 1.00 89.50 205 ARG A N 1
ATOM 1627 C CA . ARG A 1 205 ? -18.751 -11.638 15.749 1.00 89.50 205 ARG A CA 1
ATOM 1628 C C . ARG A 1 205 ? -19.286 -10.230 16.048 1.00 89.50 205 ARG A C 1
ATOM 1630 O O . ARG A 1 205 ? -19.955 -9.654 15.201 1.00 89.50 205 ARG A O 1
ATOM 1637 N N . ASP A 1 206 ? -18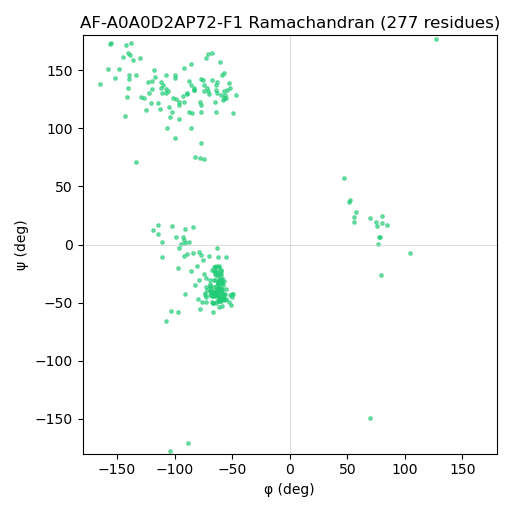.949 -9.684 17.216 1.00 90.62 206 ASP A N 1
ATOM 1638 C CA . ASP A 1 206 ? -19.455 -8.390 17.701 1.00 90.62 206 ASP A CA 1
ATOM 1639 C C . ASP A 1 206 ? -18.429 -7.247 17.550 1.00 90.62 206 ASP A C 1
ATOM 1641 O O . ASP A 1 206 ? -18.534 -6.205 18.207 1.00 90.62 206 ASP A O 1
ATOM 1645 N N . ALA A 1 207 ? -17.382 -7.448 16.742 1.00 95.00 207 ALA A N 1
ATOM 1646 C CA . ALA A 1 207 ? -16.377 -6.421 16.507 1.00 95.00 207 ALA A CA 1
ATOM 1647 C C . ALA A 1 207 ? -16.902 -5.325 15.571 1.00 95.00 207 ALA A C 1
ATOM 1649 O O . ALA A 1 207 ? -17.572 -5.595 14.573 1.00 95.00 207 ALA A O 1
ATOM 1650 N N . VAL A 1 208 ? -16.530 -4.079 15.861 1.00 95.50 208 VAL A N 1
ATOM 1651 C CA . VAL A 1 208 ? -16.691 -2.974 14.913 1.00 95.50 208 VAL A CA 1
ATOM 1652 C C . VAL A 1 208 ? -15.583 -3.088 13.876 1.00 95.50 208 VAL A C 1
ATOM 1654 O O . VAL A 1 208 ? -14.407 -3.063 14.236 1.00 95.50 208 VAL A O 1
ATOM 1657 N N . LYS A 1 209 ? -15.956 -3.233 12.604 1.00 96.94 209 LYS A N 1
ATOM 1658 C CA . LYS A 1 209 ? -15.020 -3.410 11.492 1.00 96.94 209 LYS A CA 1
ATOM 1659 C C . LYS A 1 209 ? -14.750 -2.074 10.823 1.00 96.94 209 LYS A C 1
ATOM 1661 O O . LYS A 1 209 ? -15.681 -1.409 10.379 1.00 96.94 209 LYS A O 1
ATOM 1666 N N . VAL A 1 210 ? -13.485 -1.686 10.774 1.00 97.44 210 VAL A N 1
ATOM 1667 C CA . VAL A 1 210 ? -13.042 -0.392 10.254 1.00 97.44 210 VAL A CA 1
ATOM 1668 C C . VAL A 1 210 ? -11.942 -0.636 9.239 1.00 97.44 210 VAL A C 1
ATOM 1670 O O . VAL A 1 210 ? -10.966 -1.322 9.549 1.00 97.44 210 VAL A O 1
ATOM 1673 N N . HIS A 1 211 ? -12.089 -0.085 8.042 1.00 98.38 211 HIS A N 1
ATOM 1674 C CA . HIS A 1 211 ? -11.020 -0.015 7.058 1.00 98.38 211 HIS A CA 1
ATOM 1675 C C . HIS A 1 211 ? -10.599 1.436 6.862 1.00 98.38 211 HIS A C 1
ATOM 1677 O O . HIS A 1 211 ? -11.454 2.314 6.752 1.00 98.38 211 HIS A O 1
ATOM 1683 N N . VAL A 1 212 ? -9.293 1.680 6.845 1.00 98.38 212 VAL A N 1
ATOM 1684 C CA . VAL A 1 212 ? -8.710 3.006 6.635 1.00 98.38 212 VAL A CA 1
ATOM 1685 C C . VAL A 1 212 ? -7.714 2.917 5.494 1.00 98.38 212 VAL A C 1
ATOM 1687 O O . VAL A 1 212 ? -6.793 2.104 5.563 1.00 98.38 212 VAL A O 1
ATOM 1690 N N . GLY A 1 213 ? -7.869 3.767 4.489 1.00 98.31 213 GLY A N 1
ATOM 1691 C CA . GLY A 1 213 ? -6.918 3.880 3.388 1.00 98.31 213 GLY A CA 1
ATOM 1692 C C . GLY A 1 213 ? -6.990 5.247 2.713 1.00 98.31 213 GLY A C 1
ATOM 1693 O O . GLY A 1 213 ? -7.851 6.058 3.059 1.00 98.31 213 GLY A O 1
ATOM 1694 N N . ASP A 1 214 ? -6.071 5.537 1.801 1.00 97.31 214 ASP A N 1
ATOM 1695 C CA . ASP A 1 214 ? -5.937 6.841 1.141 1.00 97.31 214 ASP A CA 1
ATOM 1696 C C . ASP A 1 214 ? -6.712 6.960 -0.183 1.00 97.31 214 ASP A C 1
ATOM 1698 O O . ASP A 1 214 ? -6.886 8.068 -0.699 1.00 97.31 214 ASP A O 1
ATOM 1702 N N . ASP A 1 215 ? -7.246 5.860 -0.717 1.00 96.94 215 ASP A N 1
ATOM 1703 C CA . ASP A 1 215 ? -8.044 5.852 -1.942 1.00 96.94 215 ASP A CA 1
ATOM 1704 C C . ASP A 1 215 ? -9.550 5.895 -1.622 1.00 96.94 215 ASP A C 1
ATOM 1706 O O . ASP A 1 215 ? -10.125 5.013 -0.979 1.00 96.94 215 ASP A O 1
ATOM 1710 N N . VAL A 1 216 ? -10.224 6.939 -2.119 1.00 94.62 216 VAL A N 1
ATOM 1711 C CA . VAL A 1 216 ? -11.666 7.159 -1.907 1.00 94.62 216 VAL A CA 1
ATOM 1712 C C . VAL A 1 216 ? -12.492 5.964 -2.372 1.00 94.62 216 VAL A C 1
ATOM 1714 O O . VAL A 1 216 ? -13.378 5.517 -1.646 1.00 94.62 216 VAL A O 1
ATOM 1717 N N . ALA A 1 217 ? -12.225 5.464 -3.578 1.00 95.94 217 ALA A N 1
ATOM 1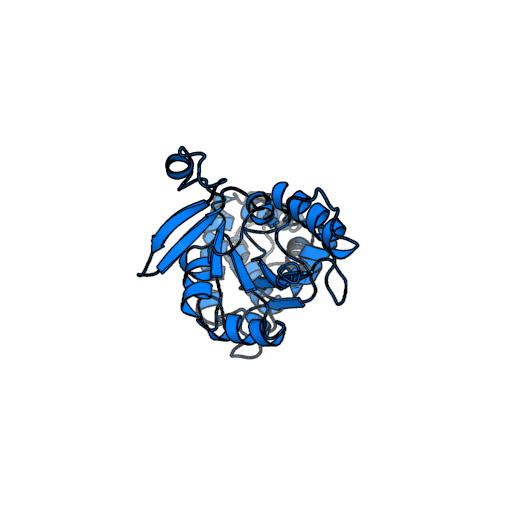718 C CA . ALA A 1 217 ? -13.045 4.435 -4.196 1.00 95.94 217 ALA A CA 1
ATOM 1719 C C . ALA A 1 217 ? -12.703 3.058 -3.627 1.00 95.94 217 ALA A C 1
ATOM 1721 O O . ALA A 1 217 ? -13.601 2.303 -3.257 1.00 95.94 217 ALA A O 1
ATOM 1722 N N . LYS A 1 218 ? -11.409 2.734 -3.539 1.00 97.56 218 LYS A N 1
ATOM 1723 C CA . LYS A 1 218 ? -10.946 1.401 -3.132 1.00 97.56 218 LYS A CA 1
ATOM 1724 C C . LYS A 1 218 ? -11.121 1.159 -1.643 1.00 97.56 218 LYS A C 1
ATOM 1726 O O . LYS A 1 218 ? -11.585 0.085 -1.268 1.00 97.56 218 LYS A O 1
ATOM 1731 N N . ASP A 1 219 ? -10.784 2.141 -0.816 1.00 98.06 219 ASP A N 1
ATOM 1732 C CA . ASP A 1 219 ? -10.696 1.936 0.625 1.00 98.06 219 ASP A CA 1
ATOM 1733 C C . ASP A 1 219 ? -11.979 2.379 1.311 1.00 98.06 219 ASP A C 1
ATOM 1735 O O . ASP A 1 219 ? -12.658 1.581 1.957 1.00 98.06 219 ASP A O 1
ATOM 1739 N N . ALA A 1 220 ? -12.358 3.643 1.142 1.00 95.06 220 ALA A N 1
ATOM 1740 C CA . ALA A 1 220 ? -13.464 4.198 1.904 1.00 95.06 220 ALA A CA 1
ATOM 1741 C C . ALA A 1 220 ? -14.838 3.770 1.359 1.00 95.06 220 ALA A C 1
ATOM 1743 O O . ALA A 1 220 ? -15.648 3.196 2.098 1.00 95.06 220 ALA A O 1
ATOM 1744 N N . VAL A 1 221 ? -15.105 4.012 0.070 1.00 95.50 221 VAL A N 1
ATOM 1745 C CA . VAL A 1 221 ? -16.358 3.578 -0.573 1.00 95.50 221 VAL A CA 1
ATOM 1746 C C . VAL A 1 221 ? -16.385 2.057 -0.628 1.00 95.50 221 VAL A C 1
ATOM 1748 O O . VAL A 1 221 ? -17.351 1.466 -0.158 1.00 95.50 221 VAL A O 1
ATOM 1751 N N . GLY A 1 222 ? -15.314 1.422 -1.116 1.00 96.50 222 GLY A N 1
ATOM 1752 C CA . GLY A 1 222 ? -15.215 -0.032 -1.255 1.00 96.50 222 GLY A CA 1
ATOM 1753 C C . GLY A 1 222 ? -15.531 -0.785 0.036 1.00 96.50 222 GLY A C 1
ATOM 1754 O O . GLY A 1 222 ? -16.389 -1.668 0.031 1.00 96.50 222 GLY A O 1
ATOM 1755 N N . ALA A 1 223 ? -14.927 -0.397 1.166 1.00 96.38 223 ALA A N 1
ATOM 1756 C CA . ALA A 1 223 ? -15.223 -1.041 2.444 1.00 96.38 223 ALA A CA 1
ATOM 1757 C C . ALA A 1 223 ? -16.666 -0.789 2.904 1.00 96.38 223 ALA A C 1
ATOM 1759 O O . ALA A 1 223 ? -17.338 -1.717 3.345 1.00 96.38 223 ALA A O 1
ATOM 1760 N N . THR A 1 224 ? -17.164 0.446 2.788 1.00 94.00 224 THR A N 1
ATOM 1761 C CA . THR A 1 224 ? -18.534 0.797 3.209 1.00 94.00 224 THR A CA 1
ATOM 1762 C C . THR A 1 224 ? -19.587 0.063 2.369 1.00 94.00 224 THR A C 1
ATOM 1764 O O . THR A 1 224 ? -20.573 -0.448 2.904 1.00 94.00 224 THR A O 1
ATOM 1767 N N . ALA A 1 225 ? -19.365 -0.031 1.058 1.00 93.94 225 ALA A N 1
ATOM 1768 C CA . ALA A 1 225 ? -20.255 -0.676 0.100 1.00 93.94 225 ALA A CA 1
ATOM 1769 C C . ALA A 1 225 ? -20.208 -2.210 0.174 1.00 93.94 225 ALA A C 1
ATOM 1771 O O . ALA A 1 225 ? -21.208 -2.859 -0.130 1.00 93.94 225 ALA A O 1
ATOM 1772 N N . ALA A 1 226 ? -19.102 -2.803 0.643 1.00 93.06 226 ALA A N 1
ATOM 1773 C CA . ALA A 1 226 ? -18.994 -4.250 0.860 1.00 93.06 226 ALA A CA 1
ATOM 1774 C C . ALA A 1 226 ? -19.985 -4.795 1.910 1.00 93.06 226 ALA A C 1
ATOM 1776 O O . ALA A 1 226 ? -20.150 -6.009 2.052 1.00 93.06 226 ALA A O 1
ATOM 1777 N N . GLY A 1 227 ? -20.656 -3.913 2.657 1.00 85.31 227 GLY A N 1
ATOM 1778 C CA . GLY A 1 227 ? -21.689 -4.287 3.611 1.00 85.31 227 GLY A CA 1
ATOM 1779 C C . GLY A 1 227 ? -21.114 -5.009 4.826 1.00 85.31 227 GLY A C 1
ATOM 1780 O O . GLY A 1 227 ? -20.006 -4.733 5.279 1.00 85.31 227 GLY A O 1
ATOM 1781 N N . ASN A 1 228 ? -21.890 -5.913 5.429 1.00 82.88 228 ASN A N 1
ATOM 1782 C CA . ASN A 1 228 ? -21.477 -6.688 6.607 1.00 82.88 228 ASN A CA 1
ATOM 1783 C C . ASN A 1 228 ? -21.018 -5.848 7.822 1.00 82.88 228 ASN A C 1
ATOM 1785 O O . ASN A 1 228 ? -20.352 -6.379 8.709 1.00 82.88 228 ASN A O 1
ATOM 1789 N N . GLY A 1 229 ? -21.379 -4.563 7.903 1.00 89.12 229 GLY A N 1
ATOM 1790 C CA . GLY A 1 229 ? -21.036 -3.684 9.028 1.00 89.12 229 GLY A CA 1
ATOM 1791 C C . GLY A 1 229 ? -19.614 -3.113 8.992 1.00 89.12 229 GLY A C 1
ATOM 1792 O O . GLY A 1 229 ? -19.061 -2.814 10.051 1.00 89.12 229 GLY A O 1
ATOM 1793 N N . TRP A 1 230 ? -19.007 -3.009 7.808 1.00 95.00 230 TRP A N 1
ATOM 1794 C CA . TRP A 1 230 ? -17.763 -2.269 7.607 1.00 95.00 230 TRP A CA 1
ATOM 1795 C C . TRP A 1 230 ? -17.993 -0.754 7.622 1.00 95.00 230 TRP A C 1
ATOM 1797 O O . TRP A 1 230 ? -18.927 -0.245 7.007 1.00 95.00 230 TRP A O 1
ATOM 1807 N N . TYR A 1 231 ? -17.097 -0.036 8.294 1.00 94.75 231 TYR A N 1
ATOM 1808 C CA . TYR A 1 231 ? -16.929 1.407 8.158 1.00 94.75 231 TYR A CA 1
ATOM 1809 C C . TYR A 1 231 ? -15.669 1.673 7.334 1.00 94.75 231 TYR A C 1
ATOM 1811 O O . TYR A 1 231 ? -14.577 1.292 7.759 1.00 94.75 231 TYR A O 1
ATOM 1819 N N . GLY A 1 232 ? -15.813 2.313 6.174 1.00 95.00 232 GLY A N 1
ATOM 1820 C CA . GLY A 1 232 ? -14.687 2.805 5.385 1.00 95.00 232 GLY A CA 1
ATOM 1821 C C . GLY A 1 232 ? -14.360 4.256 5.729 1.00 95.00 232 GLY A C 1
ATOM 1822 O O . GLY A 1 232 ? -15.241 5.120 5.739 1.00 95.00 232 GLY A O 1
ATOM 1823 N N . LEU A 1 233 ? -13.097 4.515 6.046 1.00 95.19 233 LEU A N 1
ATOM 1824 C CA . LEU A 1 233 ? -12.576 5.830 6.400 1.00 95.19 233 LEU A CA 1
ATOM 1825 C C . LEU A 1 233 ? -11.496 6.210 5.390 1.00 95.19 233 LEU A C 1
ATOM 1827 O O . LEU A 1 233 ? -10.609 5.411 5.091 1.00 95.19 233 LEU A O 1
ATOM 1831 N N . LEU A 1 234 ? -11.562 7.441 4.896 1.00 95.88 234 LEU A N 1
ATOM 1832 C CA . LEU A 1 234 ? -10.559 8.001 4.000 1.00 95.88 234 LEU A CA 1
ATOM 1833 C C . LEU A 1 234 ? -9.458 8.675 4.817 1.00 95.88 234 LEU A C 1
ATOM 1835 O O . LEU A 1 234 ? -9.759 9.530 5.640 1.00 95.88 234 LEU A O 1
ATOM 1839 N N . LEU A 1 235 ? -8.197 8.359 4.559 1.00 95.75 235 LEU A N 1
ATOM 1840 C CA . LEU A 1 235 ? -7.047 9.095 5.068 1.00 95.75 235 LEU A CA 1
ATOM 1841 C C . LEU A 1 235 ? -6.576 10.100 4.013 1.00 95.75 235 LEU A C 1
ATOM 1843 O O . LEU A 1 235 ? -5.983 9.735 3.002 1.00 95.75 235 LEU A O 1
ATOM 1847 N N . ASP A 1 236 ? -6.817 11.383 4.250 1.00 93.25 236 ASP A N 1
ATOM 1848 C CA . ASP A 1 236 ? -6.497 12.455 3.311 1.00 93.25 236 ASP A CA 1
ATOM 1849 C C . ASP A 1 236 ? -5.027 12.883 3.405 1.00 93.25 236 ASP A C 1
ATOM 1851 O O . ASP A 1 236 ? -4.678 13.937 3.942 1.00 93.25 236 ASP A O 1
ATOM 1855 N N . ARG A 1 237 ? -4.143 12.048 2.852 1.00 92.38 237 ARG A N 1
ATOM 1856 C CA . ARG A 1 237 ? -2.700 12.324 2.764 1.00 92.38 237 ARG A CA 1
ATOM 1857 C C . ARG A 1 237 ? -2.368 13.600 1.990 1.00 92.38 237 ARG A C 1
ATOM 1859 O O . ARG A 1 237 ? -1.341 14.219 2.259 1.00 92.38 237 ARG A O 1
ATOM 1866 N N . GLU A 1 238 ? -3.217 13.978 1.037 1.00 89.75 238 GLU A N 1
ATOM 1867 C CA . GLU A 1 238 ? -3.010 15.126 0.147 1.00 89.75 238 GLU A CA 1
ATOM 1868 C C . GLU A 1 238 ? -3.677 16.413 0.650 1.00 89.75 238 GLU A C 1
ATOM 1870 O O . GLU A 1 238 ? -3.557 17.443 -0.012 1.00 89.75 238 GLU A O 1
ATOM 1875 N N . LYS A 1 239 ? -4.345 16.377 1.813 1.00 86.88 239 LYS A N 1
ATOM 1876 C CA . LYS A 1 239 ? -5.022 17.534 2.424 1.00 86.88 239 LYS A CA 1
ATOM 1877 C C . LYS A 1 239 ? -6.080 18.176 1.514 1.00 86.88 239 LYS A C 1
ATOM 1879 O O . LYS A 1 239 ? -6.377 19.364 1.631 1.00 86.88 239 LYS A O 1
ATOM 1884 N N . LYS A 1 240 ? -6.691 17.393 0.620 1.00 85.31 240 LYS A N 1
ATOM 1885 C CA . LYS A 1 240 ? -7.756 17.845 -0.295 1.00 85.31 240 LYS A CA 1
ATOM 1886 C C . LYS A 1 240 ? -8.992 18.370 0.433 1.00 85.31 240 LYS A C 1
ATOM 1888 O O . LYS A 1 240 ? -9.743 19.156 -0.136 1.00 85.31 240 LYS A O 1
ATOM 1893 N N . TYR A 1 241 ? -9.213 17.919 1.661 1.00 80.00 241 TYR A N 1
ATOM 1894 C CA . TYR A 1 241 ? -10.373 18.236 2.485 1.00 80.00 241 TYR A CA 1
ATOM 1895 C C . TYR A 1 241 ? -9.985 19.048 3.735 1.00 80.00 241 TYR A C 1
ATOM 1897 O O . TYR A 1 241 ? -10.767 19.145 4.680 1.00 80.00 24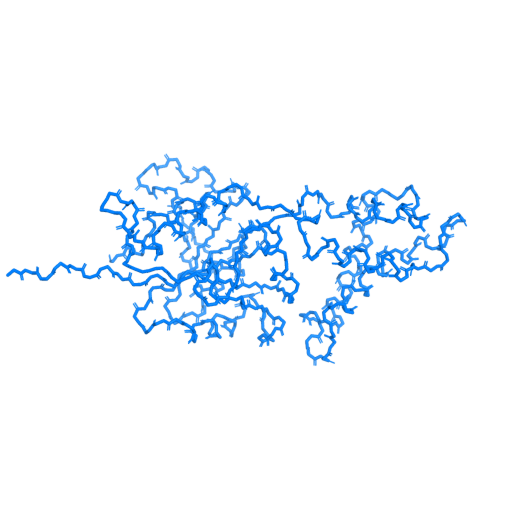1 TYR A O 1
ATOM 1905 N N . GLU A 1 242 ? -8.786 19.647 3.775 1.00 72.44 242 GLU A N 1
ATOM 1906 C CA . GLU A 1 242 ? -8.290 20.410 4.935 1.00 72.44 242 GLU A CA 1
ATOM 1907 C C . GLU A 1 242 ? -9.179 21.624 5.257 1.00 72.44 242 GLU A C 1
ATOM 1909 O O . GLU A 1 242 ? -9.484 21.861 6.422 1.00 72.44 242 GLU A O 1
ATOM 1914 N N . GLU A 1 243 ? -9.708 22.320 4.247 1.00 64.94 243 GLU A N 1
ATOM 1915 C CA . GLU A 1 243 ? -10.613 23.468 4.444 1.00 64.94 243 GLU A CA 1
ATOM 1916 C C . GLU A 1 243 ? -11.935 23.087 5.133 1.00 64.94 243 GLU A C 1
ATOM 1918 O O . GLU A 1 243 ? -12.552 23.907 5.807 1.00 64.94 243 GLU A O 1
ATOM 1923 N N . TRP A 1 244 ? -12.354 21.824 5.020 1.00 60.69 244 TRP A N 1
ATOM 1924 C CA . TRP A 1 244 ? -13.597 21.320 5.607 1.00 60.69 244 TRP A CA 1
ATOM 1925 C C . TRP A 1 244 ? -13.407 20.925 7.084 1.00 60.69 244 TRP A C 1
ATOM 1927 O O . TRP A 1 244 ? -14.378 20.615 7.769 1.00 60.69 244 TRP A O 1
ATOM 1937 N N . ASN A 1 245 ? -12.162 20.944 7.584 1.00 52.34 245 ASN A N 1
ATOM 1938 C CA . ASN A 1 245 ? -11.791 20.635 8.970 1.00 52.34 245 ASN A CA 1
ATOM 1939 C C . ASN A 1 245 ? -11.778 21.866 9.901 1.00 52.34 245 ASN A C 1
ATOM 1941 O O . ASN A 1 245 ? -11.421 21.730 11.071 1.00 52.34 245 ASN A O 1
ATOM 1945 N N . ALA A 1 246 ? -12.122 23.064 9.409 1.00 49.03 246 ALA A N 1
ATOM 1946 C CA . ALA A 1 246 ? -12.046 24.303 10.192 1.00 49.03 246 ALA A CA 1
ATOM 1947 C C . ALA A 1 246 ? -13.026 24.353 11.385 1.00 49.03 246 ALA A C 1
ATOM 1949 O O . ALA A 1 246 ? -12.782 25.096 12.336 1.00 49.03 246 ALA A O 1
ATOM 1950 N N . ASP A 1 247 ? -14.074 23.521 11.386 1.00 46.41 247 ASP A N 1
ATOM 1951 C CA . ASP A 1 247 ? -14.955 23.340 12.542 1.00 46.41 247 ASP A CA 1
ATOM 1952 C C . ASP A 1 247 ? -14.379 22.287 13.502 1.00 46.41 247 ASP A C 1
ATOM 1954 O O . ASP A 1 247 ? -14.491 21.072 13.316 1.00 46.41 247 ASP A O 1
ATOM 1958 N N . GLN A 1 248 ? -13.751 22.769 14.579 1.00 45.50 248 GLN A N 1
ATOM 1959 C CA . GLN A 1 248 ? -13.088 21.952 15.606 1.00 45.50 248 GLN A CA 1
ATOM 1960 C C . GLN A 1 248 ? -14.020 21.016 16.398 1.00 45.50 248 GLN A C 1
ATOM 1962 O O . GLN A 1 248 ? -13.545 20.216 17.204 1.00 45.50 248 GLN A O 1
ATOM 1967 N N . GLU A 1 249 ? -15.333 21.052 16.162 1.00 47.16 249 GLU A N 1
ATOM 1968 C CA . GLU A 1 249 ? -16.311 20.203 16.853 1.00 47.16 249 GLU A CA 1
ATOM 1969 C C . GLU A 1 249 ? -16.234 18.714 16.466 1.00 47.16 249 GLU A C 1
ATOM 1971 O O . GLU A 1 249 ? -16.903 17.876 17.079 1.00 47.16 249 GLU A O 1
ATOM 1976 N N . HIS A 1 250 ? -15.463 18.340 15.437 1.00 50.28 250 HIS A N 1
ATOM 1977 C CA . HIS A 1 250 ? -15.441 16.966 14.914 1.00 50.28 250 HIS A CA 1
ATOM 1978 C C . HIS A 1 250 ? -14.085 16.255 14.987 1.00 50.28 250 HIS A C 1
ATOM 1980 O O . HIS A 1 250 ? -13.947 15.177 14.418 1.00 50.28 250 HIS A O 1
ATOM 1986 N N . HIS A 1 251 ? -13.106 16.786 15.729 1.00 53.06 251 HIS A N 1
ATOM 1987 C CA . HIS A 1 251 ? -11.832 16.095 16.006 1.00 53.06 251 HIS A CA 1
ATOM 1988 C C . HIS A 1 251 ? -11.105 15.574 14.742 1.00 53.06 251 HIS A C 1
ATOM 1990 O O . HIS A 1 251 ? -10.549 14.478 14.749 1.00 53.06 251 HIS A O 1
ATOM 1996 N N . GLY A 1 252 ? -11.132 16.342 13.645 1.00 53.53 252 GLY A N 1
ATOM 1997 C CA . GLY A 1 252 ? -10.488 15.963 12.379 1.00 53.53 252 GLY A CA 1
ATOM 1998 C C . GLY A 1 252 ? -11.279 14.971 11.519 1.00 53.53 252 GLY A C 1
ATOM 1999 O O . GLY A 1 252 ? -10.683 14.319 10.665 1.00 53.53 252 GLY A O 1
ATOM 2000 N N . LEU A 1 253 ? -12.591 14.830 11.764 1.00 63.25 253 LEU A N 1
ATOM 2001 C CA . LEU A 1 253 ? -13.511 14.001 10.983 1.00 63.25 253 LEU A CA 1
ATOM 2002 C C . LEU A 1 253 ? -14.430 14.858 10.116 1.00 63.25 253 LEU A C 1
ATOM 2004 O O . LEU A 1 253 ? -15.461 15.344 10.583 1.00 63.25 253 LEU A O 1
ATOM 2008 N N . VAL A 1 254 ? -14.106 14.972 8.831 1.00 71.62 254 VAL A N 1
ATOM 2009 C CA . VAL A 1 254 ? -15.038 15.517 7.831 1.00 71.62 254 VAL A CA 1
ATOM 2010 C C . VAL A 1 254 ? -15.904 14.383 7.307 1.00 71.62 254 VAL A C 1
ATOM 2012 O O . VAL A 1 254 ? -15.416 13.275 7.099 1.00 71.62 254 VAL A O 1
ATOM 2015 N N . LYS A 1 255 ? -17.193 14.635 7.076 1.00 78.12 255 LYS A N 1
ATOM 2016 C CA . LYS A 1 255 ? -18.047 13.703 6.336 1.00 78.12 255 LYS A CA 1
ATOM 2017 C C . LYS A 1 255 ? -18.215 14.192 4.908 1.00 78.12 255 LYS A C 1
ATOM 2019 O O . LYS A 1 255 ? -18.642 15.324 4.702 1.00 78.12 255 LYS A O 1
ATOM 2024 N N . ILE A 1 256 ? -17.908 13.336 3.944 1.00 81.62 256 ILE A N 1
ATOM 2025 C CA . ILE A 1 256 ? -18.141 13.606 2.523 1.00 81.62 256 ILE A CA 1
ATOM 2026 C C . ILE A 1 256 ? -19.116 12.582 1.955 1.00 81.62 256 ILE A C 1
ATOM 2028 O O . ILE A 1 256 ? -19.149 11.439 2.407 1.00 81.62 256 ILE A O 1
ATOM 2032 N N . GLU A 1 257 ? -19.888 12.987 0.951 1.00 83.69 257 GLU A N 1
ATOM 2033 C CA . GLU A 1 257 ? -20.727 12.078 0.173 1.00 83.69 257 GLU A CA 1
ATOM 2034 C C . GLU A 1 257 ? -20.027 11.719 -1.144 1.00 83.69 257 GLU A C 1
ATOM 2036 O O . GLU A 1 257 ? -19.610 12.595 -1.917 1.00 83.69 257 GLU A O 1
ATOM 2041 N N . ARG A 1 258 ? -19.861 10.418 -1.389 1.00 83.56 258 ARG A N 1
ATOM 2042 C CA . ARG A 1 258 ? -19.289 9.857 -2.619 1.00 83.56 258 ARG A CA 1
ATOM 2043 C C . ARG A 1 258 ? -20.060 8.603 -2.991 1.00 83.56 258 ARG A C 1
ATOM 2045 O O . ARG A 1 258 ? -20.239 7.730 -2.150 1.00 83.56 258 ARG A O 1
ATOM 2052 N N . ASP A 1 259 ? -20.545 8.549 -4.228 1.00 83.25 259 ASP A N 1
ATOM 2053 C CA . ASP A 1 259 ? -21.316 7.423 -4.768 1.00 83.25 259 ASP A CA 1
ATOM 2054 C C . ASP A 1 259 ? -22.502 6.993 -3.876 1.00 83.25 259 ASP A C 1
ATOM 2056 O O . ASP A 1 259 ? -22.804 5.813 -3.741 1.00 83.25 259 ASP A O 1
ATOM 2060 N N . GLY A 1 260 ? -23.169 7.960 -3.228 1.00 84.50 260 GLY A N 1
ATOM 2061 C CA . GLY A 1 260 ? -24.286 7.714 -2.305 1.00 84.50 260 GLY A CA 1
ATOM 2062 C C . GLY A 1 260 ? -23.879 7.215 -0.911 1.00 84.50 260 GLY A C 1
ATOM 2063 O O . GLY A 1 260 ? -24.743 6.882 -0.100 1.00 84.50 260 GLY A O 1
ATOM 2064 N N . HIS A 1 261 ? -22.580 7.176 -0.604 1.00 83.19 261 HIS A N 1
ATOM 2065 C CA . HIS A 1 261 ? -22.044 6.788 0.697 1.00 83.19 261 HIS A CA 1
ATOM 2066 C C . HIS A 1 261 ? -21.489 7.993 1.458 1.00 83.19 261 HIS A C 1
ATOM 2068 O O . HIS A 1 261 ? -20.721 8.791 0.920 1.00 83.19 261 HIS A O 1
ATOM 2074 N N . VAL A 1 262 ? -21.836 8.088 2.744 1.00 83.88 262 VAL A N 1
ATOM 2075 C CA . VAL A 1 262 ? -21.245 9.063 3.668 1.00 83.88 262 VAL A CA 1
ATOM 2076 C C . VAL A 1 262 ? -19.979 8.468 4.276 1.00 83.88 262 VAL A C 1
ATOM 2078 O O . VAL A 1 262 ? -20.046 7.511 5.048 1.00 83.88 262 VAL A O 1
ATOM 2081 N N . ILE A 1 263 ? -18.833 9.057 3.953 1.00 85.00 263 ILE A N 1
ATOM 2082 C CA . ILE A 1 263 ? -17.505 8.612 4.385 1.00 85.00 263 ILE A CA 1
ATOM 2083 C C . ILE A 1 263 ? -16.926 9.598 5.387 1.00 85.00 263 ILE A C 1
ATOM 2085 O O . ILE A 1 263 ? -16.998 10.808 5.180 1.00 85.00 263 ILE A O 1
ATOM 2089 N N . ALA A 1 264 ? -16.306 9.077 6.446 1.00 88.62 264 ALA A N 1
ATOM 2090 C CA . ALA A 1 264 ? -15.483 9.877 7.344 1.00 88.62 264 ALA A CA 1
ATOM 2091 C C . ALA A 1 264 ? -14.064 10.037 6.777 1.00 88.62 264 ALA A C 1
ATOM 2093 O O . ALA A 1 264 ? -13.440 9.059 6.369 1.00 88.62 264 ALA A O 1
ATOM 2094 N N . VAL A 1 265 ? -13.559 11.265 6.783 1.00 90.31 265 VAL A N 1
ATOM 2095 C CA . VAL A 1 265 ? -12.224 11.645 6.320 1.00 90.31 265 VAL A CA 1
ATOM 2096 C C . VAL A 1 265 ? -11.358 11.975 7.528 1.00 90.31 265 VAL A C 1
ATOM 2098 O O . VAL A 1 265 ? -11.777 12.749 8.382 1.00 90.31 265 VAL A O 1
ATOM 2101 N N . LEU A 1 266 ? -10.166 11.393 7.580 1.00 90.44 266 LEU A N 1
ATOM 2102 C CA . LEU A 1 266 ? -9.125 11.603 8.573 1.00 90.44 266 LEU A CA 1
ATOM 2103 C C . LEU A 1 266 ? -8.011 12.435 7.946 1.00 90.44 266 LEU A C 1
ATOM 2105 O O . LEU A 1 266 ? -7.518 12.096 6.873 1.00 90.44 266 LEU A O 1
ATOM 2109 N N . ASN A 1 267 ? -7.552 13.473 8.634 1.00 88.19 267 ASN A N 1
ATOM 2110 C CA . ASN A 1 267 ? -6.350 14.216 8.237 1.00 88.19 267 ASN A CA 1
ATOM 2111 C C . ASN A 1 267 ? -5.039 13.518 8.660 1.00 88.19 267 ASN A C 1
ATOM 2113 O O . ASN A 1 267 ? -3.965 13.834 8.155 1.00 88.19 267 ASN A O 1
ATOM 2117 N N . SER A 1 268 ? -5.126 12.590 9.614 1.00 91.00 268 SER A N 1
ATOM 2118 C CA . SER A 1 268 ? -4.014 11.851 10.205 1.00 91.00 268 SER A CA 1
ATOM 2119 C C . SER A 1 268 ? -4.529 10.557 10.825 1.00 91.00 268 SER A C 1
ATOM 2121 O O . SER A 1 268 ? -5.657 10.496 11.324 1.00 91.00 268 SER A O 1
ATOM 2123 N N . LEU A 1 269 ? -3.681 9.530 10.865 1.00 93.25 269 LEU A N 1
ATOM 2124 C CA . LEU A 1 269 ? -3.972 8.288 11.582 1.00 93.25 269 LEU A CA 1
ATOM 2125 C C . LEU A 1 269 ? -4.166 8.495 13.094 1.00 93.25 269 LEU A C 1
ATOM 2127 O O . LEU A 1 269 ? -4.807 7.667 13.743 1.00 93.25 269 LEU A O 1
ATOM 2131 N N . ASP A 1 270 ? -3.682 9.606 13.656 1.00 88.06 270 ASP A N 1
ATOM 2132 C CA . ASP A 1 270 ? -3.888 9.947 15.067 1.00 88.06 270 ASP A CA 1
ATOM 2133 C C . ASP A 1 270 ? -5.373 10.132 15.426 1.00 88.06 270 ASP A C 1
ATOM 2135 O O . ASP A 1 270 ? -5.806 9.760 16.520 1.00 88.06 270 ASP A O 1
ATOM 2139 N N . ALA A 1 271 ? -6.193 10.590 14.472 1.00 87.81 271 ALA A N 1
ATOM 2140 C CA . ALA A 1 271 ? -7.633 10.768 14.662 1.00 87.81 271 ALA A CA 1
ATOM 2141 C C . ALA A 1 271 ? -8.354 9.450 15.022 1.00 87.81 271 ALA A C 1
ATOM 2143 O O . ALA A 1 271 ? -9.389 9.464 15.696 1.00 87.81 271 ALA A O 1
ATOM 2144 N N . LEU A 1 272 ? -7.779 8.288 14.677 1.00 88.50 272 LEU A N 1
ATOM 2145 C CA . LEU A 1 272 ? -8.315 6.977 15.067 1.00 88.50 272 LEU A CA 1
ATOM 2146 C C . LEU A 1 272 ? -8.321 6.747 16.580 1.00 88.50 272 LEU A C 1
ATOM 2148 O O . LEU A 1 272 ? -9.119 5.941 17.059 1.00 88.50 272 LEU A O 1
ATOM 2152 N N . ARG A 1 273 ? -7.483 7.457 17.347 1.00 85.62 273 ARG A N 1
ATOM 2153 C CA . ARG A 1 273 ? -7.478 7.359 18.816 1.00 85.62 273 ARG A CA 1
ATOM 2154 C C . ARG A 1 273 ? -8.812 7.772 19.424 1.00 85.62 273 ARG A C 1
ATOM 2156 O O . ARG A 1 273 ? -9.200 7.247 20.460 1.00 85.62 273 ARG A O 1
ATOM 2163 N N . GLN A 1 274 ? -9.521 8.679 18.763 1.00 80.88 274 GLN A N 1
ATOM 2164 C CA . GLN A 1 274 ? -10.767 9.268 19.256 1.00 80.88 274 GLN A CA 1
ATOM 2165 C C . GLN A 1 274 ? -11.979 8.807 18.443 1.00 80.88 274 GLN A C 1
ATOM 2167 O O . GLN A 1 274 ? -13.124 9.015 18.845 1.00 80.88 274 GLN A O 1
ATOM 2172 N N . TRP A 1 275 ? -11.742 8.153 17.303 1.00 86.56 275 TRP A N 1
ATOM 2173 C CA . TRP A 1 275 ? -12.806 7.723 16.417 1.00 86.56 275 TRP A CA 1
ATOM 2174 C C . TRP 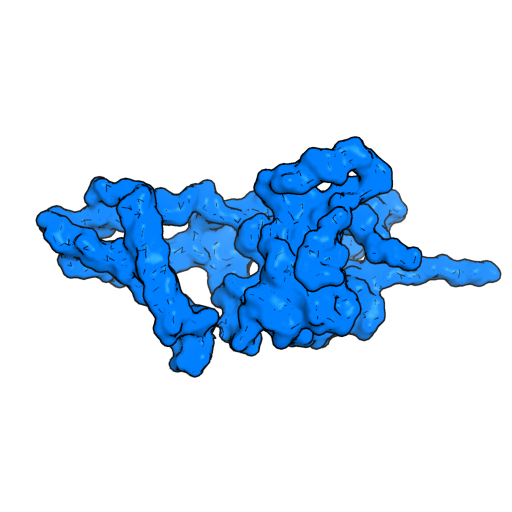A 1 275 ? -13.614 6.560 16.999 1.00 86.56 275 TRP A C 1
ATOM 2176 O O . TRP A 1 275 ? -13.086 5.528 17.425 1.00 86.56 275 TRP A O 1
ATOM 2186 N N . SER A 1 276 ? -14.934 6.704 16.934 1.00 82.06 276 SER A N 1
ATOM 2187 C CA . SER A 1 276 ? -15.894 5.618 17.093 1.00 82.06 276 SER A CA 1
ATOM 2188 C C . SER A 1 276 ? -17.130 5.912 16.238 1.00 82.06 276 SER A C 1
ATOM 2190 O O . SER A 1 276 ? -17.442 7.085 16.001 1.00 82.06 276 SER A O 1
ATOM 2192 N N . PRO A 1 277 ? -17.852 4.887 15.752 1.00 79.56 277 PRO A N 1
ATOM 2193 C CA . PRO A 1 277 ? -19.117 5.129 15.084 1.00 79.56 277 PRO A CA 1
ATOM 2194 C C . PRO A 1 277 ? -20.089 5.703 16.120 1.00 79.56 277 PRO A C 1
ATOM 2196 O O . PRO A 1 277 ? -20.307 5.083 17.166 1.00 79.56 277 PRO A O 1
ATOM 2199 N N . ARG A 1 278 ? -20.640 6.895 15.847 1.00 67.88 278 ARG A N 1
ATOM 2200 C CA . ARG A 1 278 ? -21.695 7.481 16.686 1.00 67.88 278 ARG A CA 1
ATOM 2201 C C . ARG A 1 278 ? -22.886 6.514 16.697 1.00 67.88 278 ARG A C 1
ATOM 2203 O O . ARG A 1 278 ? -23.283 6.035 15.636 1.00 67.88 278 ARG A O 1
ATOM 2210 N N . SER A 1 279 ? -23.361 6.185 17.898 1.00 46.88 279 SER A N 1
ATOM 2211 C CA . SER A 1 279 ? -24.580 5.404 18.146 1.00 46.88 279 SER A CA 1
ATOM 2212 C C . SER A 1 279 ? -25.822 6.149 17.694 1.00 46.88 279 SER A C 1
ATOM 2214 O O . SER A 1 279 ? -25.846 7.375 17.949 1.00 46.88 279 SER A O 1
#

Nearest PDB structures (foldseek):
  3k1z-assembly1_A  TM=8.387E-01  e=1.598E-16  Homo sapiens
  3i76-assembly1_A  TM=6.627E-01  e=1.505E-08  Bacillus subtilis
  3i76-assembly3_C  TM=6.413E-01  e=8.997E-08  Bacillus subtilis
  8a0m-assembly1_A  TM=6.256E-01  e=1.100E-06  Haemophilus influenzae
  8a0c-assembly1_A  TM=6.357E-01  e=1.772E-06  Haemophilus influenzae